Protein AF-A0A7J9X7N1-F1 (afdb_monomer_lite)

Sequence (224 aa):
MEPGEPGREPDGRGIRVGVLARRRLTRVEQVVEFPGELGPVRVDDDGTELTTLGRAGLRVRVTVAGTTVDVVTCHLKSKLLSFPGGRFTPRDEGERARYAVYALHRRAAEAAAVRSYVTTTQLLHGPPGSEIGSGGFDRPDKGDGQRLWNLAPLIPAEDRFTRVYRGRRELIDHLLVSRALVDAVDEVGTVDIGTTSTGDDPRRRRDEPVSDHRPVVATFRPSA

Radius of gyration: 18.71 Å; chains: 1; bounding box: 40×44×50 Å

Foldseek 3Di:
DDDPDPDDAAFPVRDADDDDDPFDWDDKDWQWFFDVVLPWAAQDPVRDTDRIFSYIKIWIWGADLNDIDIDIGDDFQDCQFAHPPRDSDDPDVVSVVVNNVSSVSRRQRNLNSSCVVPVEPVSPDDPDACEPPHVVVPDDDPPGPFYKHWCLVQEPPVFSAFAAEPNDGHNDDTDIGGPVFPVFWDHKGWDDPPADYDYNDPVVCVPPPTDRTTDIDIDGHDDD

Secondary structure (DSSP, 8-state):
-PPP----PPPTTS-------SS-EEEEEEEEEPPGGG--EE-STT--EESEEEEEEEEEEEEETTEEEEEEE--PPPSS--BTTTBSS-SSHHHHHHHHHHHHHHHHHHHHHHHHHS--TTSS--SSSSSTTSTTTTSPPSS-S--EEE-GGGS-GGG--SEEETTEEE-----EEEHHHHTTEEEEEE--S-PPPB-S-GGGGTT-SS-SSPPEEEEEPPP-

pLDDT: mean 85.8, std 14.15, range [25.39, 98.12]

Structure (mmCIF, N/CA/C/O backbone):
data_AF-A0A7J9X7N1-F1
#
_entry.id   AF-A0A7J9X7N1-F1
#
loop_
_atom_site.group_PDB
_atom_site.id
_atom_site.type_symbol
_atom_site.label_atom_id
_atom_site.label_alt_id
_atom_site.label_comp_id
_atom_site.label_asym_id
_atom_site.label_entity_id
_atom_site.label_seq_id
_atom_site.pdbx_PDB_ins_code
_atom_site.Cartn_x
_atom_site.Cartn_y
_atom_site.Cartn_z
_atom_site.occupancy
_atom_site.B_iso_or_equiv
_atom_site.auth_seq_id
_atom_site.auth_comp_id
_atom_site.auth_asym_id
_atom_site.auth_atom_id
_atom_site.pdbx_PDB_model_num
ATOM 1 N N . MET A 1 1 ? -20.191 23.851 3.676 1.00 34.50 1 MET A N 1
ATOM 2 C CA . MET A 1 1 ? -19.008 23.015 3.395 1.00 34.50 1 MET A CA 1
ATOM 3 C C . MET A 1 1 ? -17.885 23.973 3.083 1.00 34.50 1 MET A C 1
ATOM 5 O O . MET A 1 1 ? -17.969 24.631 2.058 1.00 34.50 1 MET A O 1
ATOM 9 N N . GLU A 1 2 ? -16.922 24.133 3.984 1.00 25.39 2 GLU A N 1
ATOM 10 C CA . GLU A 1 2 ? -15.714 24.883 3.637 1.00 25.39 2 GLU A CA 1
ATOM 11 C C . GLU A 1 2 ? -14.801 24.000 2.777 1.00 25.39 2 GLU A C 1
ATOM 13 O O . GLU A 1 2 ? -14.719 22.793 3.039 1.00 25.39 2 GLU A O 1
ATOM 18 N N . PRO A 1 3 ? -14.164 24.555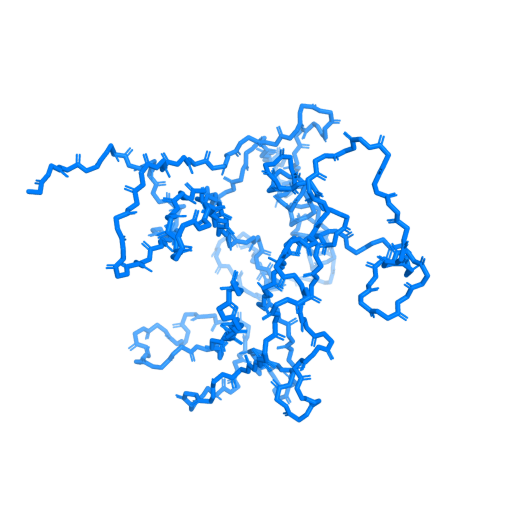 1.735 1.00 36.56 3 PRO A N 1
ATOM 19 C CA . PRO A 1 3 ? -13.213 23.814 0.925 1.00 36.56 3 PRO A CA 1
ATOM 20 C C . PRO A 1 3 ? -12.001 23.473 1.799 1.00 36.56 3 PRO A C 1
ATOM 22 O O . PRO A 1 3 ? -11.345 24.363 2.333 1.00 36.56 3 PRO A O 1
ATOM 25 N N . GLY A 1 4 ? -11.737 22.177 1.985 1.00 34.72 4 GLY A N 1
ATOM 26 C CA . GLY A 1 4 ? -10.508 21.718 2.630 1.00 34.72 4 GLY A CA 1
ATOM 27 C C . GLY A 1 4 ? -9.287 22.241 1.875 1.00 34.72 4 GLY A C 1
ATOM 28 O O . GLY A 1 4 ? -9.352 22.408 0.655 1.00 34.72 4 GLY A O 1
ATOM 29 N N . GLU A 1 5 ? -8.206 22.516 2.610 1.00 41.75 5 GLU A N 1
ATOM 30 C CA . GLU A 1 5 ? -6.928 23.000 2.077 1.00 41.75 5 GLU A CA 1
ATOM 31 C C . GLU A 1 5 ? -6.549 22.313 0.752 1.00 41.75 5 GLU A C 1
ATOM 33 O O . GLU A 1 5 ? -6.752 21.099 0.609 1.00 41.75 5 GLU A O 1
ATOM 38 N N . PRO A 1 6 ? -5.998 23.057 -0.226 1.00 42.41 6 PRO A N 1
ATOM 39 C CA . PRO A 1 6 ? -5.649 22.504 -1.525 1.00 42.41 6 PRO A CA 1
ATOM 40 C C . PRO A 1 6 ? -4.589 21.414 -1.345 1.00 42.41 6 PRO A C 1
ATOM 42 O O . PRO A 1 6 ? -3.408 21.688 -1.151 1.00 42.41 6 PRO A O 1
ATOM 45 N N . GLY A 1 7 ? -5.014 20.150 -1.404 1.00 51.53 7 GLY A N 1
ATOM 46 C CA . GLY A 1 7 ? -4.093 19.021 -1.438 1.00 51.53 7 GLY A CA 1
ATOM 47 C C . GLY A 1 7 ? -3.140 19.173 -2.624 1.00 51.53 7 GLY A C 1
ATOM 48 O O . GLY A 1 7 ? -3.587 19.531 -3.719 1.00 51.53 7 GLY A O 1
ATOM 49 N N . ARG A 1 8 ? -1.847 18.890 -2.400 1.00 62.25 8 ARG A N 1
ATOM 50 C CA . ARG A 1 8 ? -0.769 18.958 -3.404 1.00 62.25 8 ARG A CA 1
ATOM 51 C C . ARG A 1 8 ? -1.185 18.338 -4.740 1.00 62.25 8 ARG A C 1
ATOM 53 O O . ARG A 1 8 ? -2.046 17.451 -4.798 1.00 62.25 8 ARG A O 1
ATOM 60 N N . GLU A 1 9 ? -0.559 18.836 -5.802 1.00 66.62 9 GLU A N 1
ATOM 61 C CA . GLU A 1 9 ? -0.771 18.393 -7.176 1.00 66.62 9 GLU A CA 1
ATOM 62 C C . GLU A 1 9 ? -0.721 16.860 -7.315 1.00 66.62 9 GLU A C 1
ATOM 64 O O . GLU A 1 9 ? -0.020 16.183 -6.555 1.00 66.62 9 GLU A O 1
ATOM 69 N N . PRO A 1 10 ? -1.514 16.292 -8.242 1.00 74.88 10 PRO A N 1
ATOM 70 C CA . PRO A 1 10 ? -1.495 14.858 -8.493 1.00 74.88 10 PRO A CA 1
ATOM 71 C C . PRO A 1 10 ? -0.099 14.387 -8.931 1.00 74.88 10 PRO A C 1
ATOM 73 O O . PRO A 1 10 ? 0.748 15.198 -9.300 1.00 74.88 10 PRO A O 1
ATOM 76 N N . ASP A 1 11 ? 0.140 13.068 -8.951 1.00 76.88 11 ASP A N 1
ATOM 77 C CA . ASP A 1 11 ? 1.365 12.559 -9.584 1.00 76.88 11 ASP A CA 1
ATOM 78 C C . ASP A 1 11 ? 1.436 12.968 -11.065 1.00 76.88 11 ASP A C 1
ATOM 80 O O . ASP A 1 11 ? 0.453 13.424 -11.652 1.00 76.88 11 ASP A O 1
ATOM 84 N N . GLY A 1 12 ? 2.584 12.749 -11.713 1.00 73.12 12 GLY A N 1
ATOM 85 C CA . GLY A 1 12 ? 2.771 13.080 -13.134 1.00 73.12 12 GLY A CA 1
ATOM 86 C C . GLY A 1 12 ? 1.798 12.388 -14.110 1.00 73.12 12 GLY A C 1
ATOM 87 O O . GLY A 1 12 ? 1.888 12.609 -15.313 1.00 73.12 12 GLY A O 1
ATOM 88 N N . ARG A 1 13 ? 0.882 11.536 -13.625 1.00 76.56 13 ARG A N 1
ATOM 89 C CA . ARG A 1 13 ? -0.199 10.894 -14.389 1.00 76.56 13 ARG A CA 1
ATOM 90 C C . ARG A 1 13 ? -1.598 11.332 -13.935 1.00 76.56 13 ARG A C 1
ATOM 92 O O . ARG A 1 13 ? -2.577 10.741 -14.383 1.00 76.56 13 ARG A O 1
ATOM 99 N N . GLY A 1 14 ? -1.717 12.320 -13.051 1.00 83.25 14 GLY A N 1
ATOM 100 C CA . GLY A 1 14 ? -3.002 12.782 -12.529 1.00 83.25 14 GLY A CA 1
ATOM 101 C C . GLY A 1 14 ? -3.533 11.980 -11.330 1.00 83.25 14 GLY A C 1
ATOM 102 O O . GLY A 1 14 ? -4.651 12.235 -10.887 1.00 83.25 14 GLY A O 1
ATOM 103 N N . ILE A 1 15 ? -2.769 11.029 -10.777 1.00 84.94 15 ILE A N 1
ATOM 104 C CA . ILE A 1 15 ? -3.252 10.121 -9.725 1.00 84.94 15 ILE A CA 1
ATOM 105 C C . ILE A 1 15 ? -3.106 10.757 -8.340 1.00 84.94 15 ILE A C 1
ATOM 107 O O . ILE A 1 15 ? -2.061 11.311 -7.994 1.00 84.94 15 ILE A O 1
ATOM 111 N N . ARG A 1 16 ? -4.149 10.599 -7.517 1.00 89.25 16 ARG A N 1
ATOM 112 C CA . ARG A 1 16 ? -4.197 11.005 -6.106 1.00 89.25 16 ARG A CA 1
ATOM 113 C C . ARG A 1 16 ? -4.644 9.837 -5.228 1.00 89.25 16 ARG A C 1
ATOM 115 O O . ARG A 1 16 ? -5.242 8.880 -5.718 1.00 89.25 16 ARG A O 1
ATOM 122 N N . VAL A 1 17 ? -4.382 9.940 -3.930 1.00 91.56 17 VAL A N 1
ATOM 123 C CA . VAL A 1 17 ? -5.039 9.115 -2.907 1.00 91.56 17 VAL A CA 1
ATOM 124 C C . VAL A 1 17 ? -6.129 9.935 -2.220 1.00 91.56 17 VAL A C 1
ATOM 126 O O . VAL A 1 17 ? -6.048 11.162 -2.169 1.00 91.56 17 VAL A O 1
ATOM 129 N N . GLY A 1 18 ? -7.149 9.265 -1.691 1.00 92.31 18 GLY A N 1
ATOM 130 C CA . GLY A 1 18 ? -8.258 9.916 -1.002 1.00 92.31 18 GLY A CA 1
ATOM 131 C C . GLY A 1 18 ? -8.854 9.028 0.081 1.00 92.31 18 GLY A C 1
ATOM 132 O O . GLY A 1 18 ? -8.666 7.812 0.070 1.00 92.31 18 GLY A O 1
ATOM 133 N N . VAL A 1 19 ? -9.576 9.650 1.012 1.00 93.94 19 VAL A N 1
ATOM 134 C CA . VAL A 1 19 ? -10.363 8.959 2.039 1.00 93.94 19 VAL A CA 1
ATOM 135 C C . VAL A 1 19 ? -11.786 9.497 2.015 1.00 93.94 19 VAL A C 1
ATOM 137 O O . VAL A 1 19 ? -12.001 10.707 2.035 1.00 93.94 19 VAL A O 1
ATOM 140 N N . LEU A 1 20 ? -12.754 8.582 1.997 1.00 94.81 20 LEU A N 1
ATOM 141 C CA . LEU A 1 20 ? -14.174 8.882 2.137 1.00 94.81 20 LEU A CA 1
ATOM 142 C C . LEU A 1 20 ? -14.672 8.298 3.456 1.00 94.81 20 LEU A C 1
ATOM 144 O O . LEU A 1 20 ? -14.395 7.144 3.777 1.00 94.81 20 LEU A O 1
ATOM 148 N N . ALA A 1 21 ? -15.416 9.094 4.220 1.00 94.00 21 ALA A N 1
ATOM 149 C CA . ALA A 1 21 ? -15.954 8.679 5.508 1.00 94.00 21 ALA A CA 1
ATOM 150 C C . ALA A 1 21 ? -17.376 9.212 5.709 1.00 94.00 21 ALA A C 1
ATOM 152 O O . ALA A 1 21 ? -17.690 10.341 5.344 1.00 94.00 21 ALA A O 1
ATOM 153 N N . ARG A 1 22 ? -18.228 8.414 6.368 1.00 94.31 22 ARG A N 1
ATOM 154 C CA . ARG A 1 22 ? -19.564 8.850 6.832 1.00 94.31 22 ARG A CA 1
ATOM 155 C C . ARG A 1 22 ? -19.506 9.807 8.029 1.00 94.31 22 ARG A C 1
ATOM 157 O O . ARG A 1 22 ? -20.525 10.352 8.443 1.00 94.31 22 ARG A O 1
ATOM 164 N N . ARG A 1 23 ? -18.338 9.937 8.656 1.00 94.06 23 ARG A N 1
ATOM 165 C CA . ARG A 1 23 ? -18.085 10.774 9.833 1.00 94.06 23 ARG A CA 1
ATOM 166 C C . ARG A 1 23 ? -17.164 11.924 9.445 1.00 94.06 23 ARG A C 1
ATOM 168 O O . ARG A 1 23 ? -16.424 11.824 8.470 1.00 94.06 23 ARG A O 1
ATOM 175 N N . ARG A 1 24 ? -17.205 13.005 10.227 1.00 94.44 24 ARG A N 1
ATOM 176 C CA . ARG A 1 24 ? -16.357 14.179 10.003 1.00 94.44 24 ARG A CA 1
ATOM 177 C C . ARG A 1 24 ? -14.879 13.801 10.125 1.00 94.44 24 ARG A C 1
ATOM 179 O O . ARG A 1 24 ? -14.480 13.193 11.116 1.00 94.44 24 ARG A O 1
ATOM 186 N N . LEU A 1 25 ? -14.091 14.223 9.142 1.00 93.88 25 LEU A N 1
ATOM 187 C CA . LEU A 1 25 ? -12.632 14.182 9.181 1.00 93.88 25 LEU A CA 1
ATOM 188 C C . LEU A 1 25 ? -12.117 15.483 9.808 1.00 93.88 25 LEU A C 1
ATOM 190 O O . LEU A 1 25 ? -12.607 16.559 9.464 1.00 93.88 25 LEU A O 1
ATOM 194 N N . THR A 1 26 ? -11.189 15.398 10.763 1.00 87.12 26 THR A N 1
ATOM 195 C CA . THR A 1 26 ? -10.790 16.560 11.590 1.00 87.12 26 THR A CA 1
ATOM 196 C C . THR A 1 26 ? -9.320 16.956 11.484 1.00 87.12 26 THR A C 1
ATOM 198 O O . THR A 1 26 ? -8.981 18.083 11.826 1.00 87.12 26 THR A O 1
ATOM 201 N N . ARG A 1 27 ? -8.457 16.072 10.980 1.00 83.69 27 ARG A N 1
ATOM 202 C CA . ARG A 1 27 ? -7.035 16.325 10.704 1.00 83.69 27 ARG A CA 1
ATOM 203 C C . ARG A 1 27 ? -6.733 15.709 9.355 1.00 83.69 27 ARG A C 1
ATOM 205 O O . ARG A 1 27 ? -6.973 14.518 9.223 1.00 83.69 27 ARG A O 1
ATOM 212 N N . VAL A 1 28 ? -6.289 16.490 8.378 1.00 88.88 28 VAL A N 1
ATOM 213 C CA . VAL A 1 28 ? -5.996 16.023 7.018 1.00 88.88 28 VAL A CA 1
ATOM 214 C C . VAL A 1 28 ? -4.578 16.466 6.697 1.00 88.88 28 VAL A C 1
ATOM 216 O O . VAL A 1 28 ? -4.313 17.655 6.618 1.00 88.88 28 VAL A O 1
ATOM 219 N N . GLU A 1 29 ? -3.661 15.514 6.581 1.00 87.31 29 GLU A N 1
ATOM 220 C CA . GLU A 1 29 ? -2.233 15.771 6.394 1.00 87.31 29 GLU A CA 1
ATOM 221 C C . GLU A 1 29 ? -1.705 14.897 5.263 1.00 87.31 29 GLU A C 1
ATOM 223 O O . GLU A 1 29 ? -2.072 13.726 5.149 1.00 87.31 29 GLU A O 1
ATOM 228 N N . GLN A 1 30 ? -0.815 15.437 4.439 1.00 86.19 30 GLN A N 1
ATOM 229 C CA . GLN A 1 30 ? -0.130 14.643 3.427 1.00 86.19 30 GLN A CA 1
ATOM 230 C C . GLN A 1 30 ? 1.189 14.079 3.957 1.00 86.19 30 GLN A C 1
ATOM 232 O O . GLN A 1 30 ? 1.916 14.733 4.701 1.00 86.19 30 GLN A O 1
ATOM 237 N N . VAL A 1 31 ? 1.500 12.858 3.528 1.00 84.44 31 VAL A N 1
ATOM 238 C CA . VAL A 1 31 ? 2.763 12.161 3.788 1.00 84.44 31 VAL A CA 1
ATOM 239 C C . VAL A 1 31 ? 3.609 12.243 2.528 1.00 84.44 31 VAL A C 1
ATOM 241 O O . VAL A 1 31 ? 3.201 11.729 1.484 1.00 84.44 31 VAL A O 1
ATOM 244 N N . VAL A 1 32 ? 4.753 12.921 2.598 1.00 83.06 32 VAL A N 1
ATOM 245 C CA . VAL A 1 32 ? 5.458 13.368 1.387 1.00 83.06 32 VAL A CA 1
ATOM 246 C C . VAL A 1 32 ? 6.951 13.080 1.421 1.00 83.06 32 VAL A C 1
ATOM 248 O O . VAL A 1 32 ? 7.475 12.526 0.459 1.00 83.06 32 VAL A O 1
ATOM 251 N N . GLU A 1 33 ? 7.631 13.455 2.496 1.00 84.50 33 GLU A N 1
ATOM 252 C CA . GLU A 1 33 ? 9.091 13.425 2.549 1.00 84.50 33 GLU A CA 1
ATOM 253 C C . GLU A 1 33 ? 9.611 12.031 2.905 1.00 84.50 33 GLU A C 1
ATOM 255 O O . GLU A 1 33 ? 9.029 11.329 3.740 1.00 84.50 33 GLU A O 1
ATOM 260 N N . PHE A 1 34 ? 10.721 11.628 2.286 1.00 86.50 34 PHE A N 1
ATOM 261 C CA . PHE A 1 34 ? 11.475 10.480 2.776 1.00 86.50 34 PHE A CA 1
ATOM 262 C C . PHE A 1 34 ? 12.156 10.817 4.113 1.00 86.50 34 PHE A C 1
ATOM 264 O O . PHE A 1 34 ? 12.486 11.979 4.358 1.00 86.50 34 PHE A O 1
ATOM 271 N N . PRO A 1 35 ? 12.387 9.822 4.991 1.00 82.06 35 PRO A N 1
ATOM 272 C CA . PRO A 1 35 ? 13.264 9.989 6.144 1.00 82.06 35 PRO A CA 1
ATOM 273 C C . PRO A 1 35 ? 14.630 10.512 5.690 1.00 82.06 35 PRO A C 1
ATOM 275 O O . PRO A 1 35 ? 15.197 9.984 4.729 1.00 82.06 35 PRO A O 1
ATOM 278 N N . GLY A 1 36 ? 15.158 11.532 6.371 1.00 81.50 36 GLY A N 1
ATOM 279 C CA . GLY A 1 36 ? 16.407 12.190 5.970 1.00 81.50 36 GLY A CA 1
ATOM 280 C C . GLY A 1 36 ? 17.604 11.234 5.925 1.00 81.50 36 GLY A C 1
ATOM 281 O O . GLY A 1 36 ? 18.521 11.422 5.131 1.00 81.50 36 GLY A O 1
ATOM 282 N N . GLU A 1 37 ? 17.565 10.168 6.722 1.00 86.31 37 GLU A N 1
ATOM 283 C CA . GLU A 1 37 ? 18.598 9.139 6.823 1.00 86.31 37 GLU A CA 1
ATOM 284 C C . GLU A 1 37 ? 18.675 8.216 5.598 1.00 86.31 37 GLU A C 1
ATOM 286 O O . GLU A 1 37 ? 19.715 7.601 5.375 1.00 86.31 37 GLU A O 1
ATOM 291 N N . LEU A 1 38 ? 17.601 8.088 4.806 1.00 83.56 38 LEU A N 1
ATOM 292 C CA . LEU A 1 38 ? 17.587 7.199 3.635 1.00 83.56 38 LEU A CA 1
ATOM 293 C C . LEU A 1 38 ? 18.283 7.796 2.407 1.00 83.56 38 LEU A C 1
ATOM 295 O O . LEU A 1 38 ? 18.604 7.053 1.480 1.00 83.56 38 LEU A O 1
ATOM 299 N N . GLY A 1 39 ? 1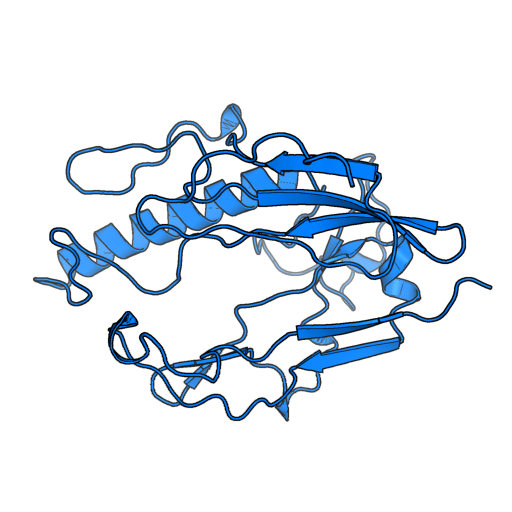8.540 9.107 2.404 1.00 84.69 39 GLY A N 1
ATOM 300 C CA . GLY A 1 39 ? 19.095 9.815 1.254 1.00 84.69 39 GLY A CA 1
ATOM 301 C C . GLY A 1 39 ? 18.194 9.768 0.003 1.00 84.69 39 GLY A C 1
ATOM 302 O O . GLY A 1 39 ? 17.084 9.225 0.031 1.00 84.69 39 GLY A O 1
ATOM 303 N N . PRO A 1 40 ? 18.637 10.373 -1.112 1.00 91.62 40 PRO A N 1
ATOM 304 C CA . PRO A 1 40 ? 17.903 10.341 -2.375 1.00 91.62 40 PRO A CA 1
ATOM 305 C C . PRO A 1 40 ? 17.843 8.938 -3.002 1.00 91.62 40 PRO A C 1
ATOM 307 O O . PRO A 1 40 ? 18.767 8.133 -2.896 1.00 91.62 40 PRO A O 1
ATOM 310 N N . VAL A 1 41 ? 16.752 8.649 -3.714 1.00 94.00 41 VAL A N 1
ATOM 311 C CA . VAL A 1 41 ? 16.505 7.361 -4.374 1.00 94.00 41 VAL A CA 1
ATOM 312 C C . VAL A 1 41 ? 16.546 7.511 -5.883 1.00 94.00 41 VAL A C 1
ATOM 314 O O . VAL A 1 41 ? 15.640 8.098 -6.473 1.00 94.00 41 VAL A O 1
ATOM 317 N N . ARG A 1 42 ? 17.543 6.901 -6.526 1.00 95.56 42 ARG A N 1
ATOM 318 C CA . ARG A 1 42 ? 17.642 6.845 -7.989 1.00 95.56 42 ARG A CA 1
ATOM 319 C C . ARG A 1 42 ? 16.499 6.049 -8.626 1.00 95.56 42 ARG A C 1
ATOM 321 O O . ARG A 1 42 ? 16.179 4.946 -8.172 1.00 95.56 42 ARG A O 1
ATOM 328 N N . VAL A 1 43 ? 15.909 6.588 -9.696 1.00 94.62 43 VAL A N 1
ATOM 329 C CA . VAL A 1 43 ? 14.728 6.007 -10.366 1.00 94.62 43 VAL A CA 1
ATOM 330 C C . VAL A 1 43 ? 14.921 5.645 -11.840 1.00 94.62 43 VAL A C 1
ATOM 332 O O . VAL A 1 43 ? 14.059 4.958 -12.393 1.00 94.62 43 VAL A O 1
ATOM 335 N N . ASP A 1 44 ? 16.024 6.060 -12.462 1.00 94.88 44 ASP A N 1
ATOM 336 C CA . ASP A 1 44 ? 16.340 5.770 -13.863 1.00 94.88 44 ASP A CA 1
ATOM 337 C C . ASP A 1 44 ? 17.855 5.760 -14.157 1.00 94.88 44 ASP A C 1
ATOM 339 O O . ASP A 1 44 ? 18.702 5.994 -13.285 1.00 94.88 44 ASP A O 1
ATOM 343 N N . ASP A 1 45 ? 18.186 5.450 -15.414 1.00 95.94 45 ASP A N 1
ATOM 344 C CA . ASP A 1 45 ? 19.562 5.389 -15.916 1.00 95.94 45 ASP A CA 1
ATOM 345 C C . ASP A 1 45 ? 20.196 6.792 -16.054 1.00 95.94 45 ASP A C 1
ATOM 347 O O . ASP A 1 45 ? 21.417 6.899 -15.955 1.00 95.94 45 ASP A O 1
ATOM 351 N N . ASP A 1 46 ? 19.402 7.863 -16.174 1.00 94.94 46 ASP A N 1
ATOM 352 C CA . ASP A 1 46 ? 19.881 9.246 -16.355 1.00 94.94 46 ASP A CA 1
ATOM 353 C C . ASP A 1 46 ? 20.342 9.895 -15.038 1.00 94.94 46 ASP A C 1
ATOM 355 O O . ASP A 1 46 ? 20.938 10.971 -15.034 1.00 94.94 46 ASP A O 1
ATOM 359 N N . GLY A 1 47 ? 20.119 9.213 -13.911 1.00 93.00 47 GLY A N 1
ATOM 360 C CA . GLY A 1 47 ? 20.529 9.692 -12.595 1.00 93.00 47 GLY A CA 1
ATOM 361 C C . GLY A 1 47 ? 19.469 10.545 -11.913 1.00 93.00 47 GLY A C 1
ATOM 362 O O . GLY A 1 47 ? 19.793 11.237 -10.954 1.00 93.00 47 GLY A O 1
ATOM 363 N N . THR A 1 48 ? 18.212 10.488 -12.360 1.00 94.38 48 THR A N 1
ATOM 364 C CA . THR A 1 48 ? 17.114 11.134 -11.641 1.00 94.38 48 THR A CA 1
ATOM 365 C C . THR A 1 48 ? 16.972 10.496 -10.267 1.00 94.38 48 THR A C 1
ATOM 367 O O . THR A 1 48 ? 16.873 9.269 -10.140 1.00 94.38 48 THR A O 1
ATOM 370 N N . GLU A 1 49 ? 16.897 11.334 -9.239 1.00 95.25 49 GLU A N 1
ATOM 371 C CA . GLU A 1 49 ? 16.694 10.918 -7.858 1.00 95.25 49 GLU A CA 1
ATOM 372 C C . GLU A 1 49 ? 15.415 11.524 -7.285 1.00 95.25 49 GLU A C 1
ATOM 374 O O . GLU A 1 49 ? 15.001 12.627 -7.642 1.00 95.25 49 GLU A O 1
ATOM 379 N N . LEU A 1 50 ? 14.779 10.785 -6.381 1.00 92.06 50 LEU A N 1
ATOM 380 C CA . LEU A 1 50 ? 13.638 11.243 -5.604 1.00 92.06 50 LEU A CA 1
ATOM 381 C C . LEU A 1 50 ? 14.011 11.341 -4.131 1.00 92.06 50 LEU A C 1
ATOM 383 O O . LEU A 1 50 ? 14.579 10.412 -3.566 1.00 92.06 50 LEU A O 1
ATOM 387 N N . THR A 1 51 ? 13.602 12.430 -3.496 1.00 90.62 51 THR A N 1
ATOM 388 C CA . THR A 1 51 ? 13.660 12.622 -2.037 1.00 90.62 51 THR A CA 1
ATOM 389 C C . THR A 1 51 ? 12.272 12.589 -1.391 1.00 90.62 51 THR A C 1
ATOM 391 O O . THR A 1 51 ? 12.140 12.700 -0.177 1.00 90.62 51 THR A O 1
ATOM 394 N N . THR A 1 52 ? 11.222 12.426 -2.201 1.00 89.94 52 THR A N 1
ATOM 395 C CA . THR A 1 52 ? 9.819 12.433 -1.771 1.00 89.94 52 THR A CA 1
ATOM 396 C C . THR A 1 52 ? 9.039 11.301 -2.426 1.00 89.94 52 THR A C 1
ATOM 398 O O . THR A 1 52 ? 9.435 10.762 -3.468 1.00 89.94 52 THR A O 1
ATOM 401 N N . LEU A 1 53 ? 7.892 10.943 -1.841 1.00 88.81 53 LEU A N 1
ATOM 402 C CA . LEU A 1 53 ? 6.954 10.027 -2.476 1.00 88.81 53 LEU A CA 1
ATOM 403 C C . LEU A 1 53 ? 6.497 10.614 -3.810 1.00 88.81 53 LEU A C 1
ATOM 405 O O . LEU A 1 53 ? 5.997 11.737 -3.867 1.00 88.81 53 LEU A O 1
ATOM 409 N N . GLY A 1 54 ? 6.536 9.813 -4.879 1.00 86.69 54 GLY A N 1
ATOM 410 C CA . GLY A 1 54 ? 5.976 10.283 -6.150 1.00 86.69 54 GLY A CA 1
ATOM 411 C C . GLY A 1 54 ? 4.445 10.362 -6.149 1.00 86.69 54 GLY A C 1
ATOM 412 O O . GLY A 1 54 ? 3.874 10.968 -7.046 1.00 86.69 54 GLY A O 1
ATOM 413 N N . ARG A 1 55 ? 3.784 9.752 -5.156 1.00 89.19 55 ARG A N 1
ATOM 414 C CA . ARG A 1 55 ? 2.374 9.973 -4.808 1.00 89.19 55 ARG A CA 1
ATOM 415 C C . ARG A 1 55 ? 2.292 10.222 -3.312 1.00 89.19 55 ARG A C 1
ATOM 417 O O . ARG A 1 55 ? 2.563 9.300 -2.546 1.00 89.19 55 ARG A O 1
ATOM 424 N N . ALA A 1 56 ? 1.911 11.434 -2.918 1.00 88.12 56 ALA A N 1
ATOM 425 C CA . ALA A 1 56 ? 1.734 11.765 -1.511 1.00 88.12 56 ALA A CA 1
ATOM 426 C C . ALA A 1 56 ? 0.746 10.787 -0.856 1.00 88.12 56 ALA A C 1
ATOM 428 O O . ALA A 1 56 ? -0.323 10.513 -1.407 1.00 88.12 56 ALA A O 1
ATOM 429 N N . GLY A 1 57 ? 1.110 10.254 0.308 1.00 89.56 57 GLY A N 1
ATOM 430 C CA . GLY A 1 57 ? 0.161 9.578 1.181 1.00 89.56 57 GLY A CA 1
ATOM 431 C C . GLY A 1 57 ? -0.778 10.593 1.830 1.00 89.56 57 GLY A C 1
ATOM 432 O O . GLY A 1 57 ? -0.533 11.800 1.798 1.00 89.56 57 GLY A O 1
ATOM 433 N N . LEU A 1 58 ? -1.852 10.107 2.439 1.00 90.62 58 LEU A N 1
ATOM 434 C CA . LEU A 1 58 ? -2.825 10.937 3.135 1.00 90.62 58 LEU A CA 1
ATOM 435 C C . LEU A 1 58 ? -3.127 10.327 4.496 1.00 90.62 58 LEU A C 1
ATOM 437 O O . LEU A 1 58 ? -3.586 9.190 4.586 1.00 90.62 58 LEU A O 1
ATOM 441 N N . ARG A 1 59 ? -2.892 11.104 5.547 1.00 90.31 59 ARG A N 1
ATOM 442 C CA . ARG A 1 59 ? -3.354 10.833 6.899 1.00 90.31 59 ARG A CA 1
ATOM 443 C C . ARG A 1 59 ? -4.622 11.626 7.142 1.00 90.31 59 ARG A C 1
ATOM 445 O O . ARG A 1 59 ? -4.643 12.842 6.964 1.00 90.31 59 ARG A O 1
ATOM 452 N N . VAL A 1 60 ? -5.656 10.944 7.614 1.00 90.38 60 VAL A N 1
ATOM 453 C CA . VAL A 1 60 ? -6.853 11.591 8.137 1.00 90.38 60 VAL A CA 1
ATOM 454 C C . VAL A 1 60 ? -7.172 11.122 9.546 1.00 90.38 60 VAL A C 1
ATOM 456 O O . VAL A 1 60 ? -6.895 9.979 9.896 1.00 90.38 60 VAL A O 1
ATOM 459 N N . ARG A 1 61 ? -7.800 11.983 10.344 1.00 92.00 61 ARG A N 1
ATOM 460 C CA . ARG A 1 61 ? -8.342 11.619 11.658 1.00 92.00 61 ARG A CA 1
ATOM 461 C C . ARG A 1 61 ? -9.855 11.551 11.639 1.00 92.00 61 ARG A C 1
ATOM 463 O O . ARG A 1 61 ? -10.511 12.480 11.163 1.00 92.00 61 ARG A O 1
ATOM 470 N N . VAL A 1 62 ? -10.391 10.488 12.228 1.00 92.38 62 VAL A N 1
ATOM 471 C CA . VAL A 1 62 ? -11.825 10.268 12.415 1.00 92.38 62 VAL A CA 1
ATOM 472 C C . VAL A 1 62 ? -12.099 9.746 13.824 1.00 92.38 62 VAL A C 1
ATOM 474 O O . VAL A 1 62 ? -11.304 8.997 14.385 1.00 92.38 62 VAL A O 1
ATOM 477 N N . THR A 1 63 ? -13.234 10.129 14.405 1.00 90.88 63 THR A N 1
ATOM 478 C CA . THR A 1 63 ? -13.717 9.557 15.669 1.00 90.88 63 THR A CA 1
ATOM 479 C C . THR A 1 63 ? -14.882 8.612 15.388 1.00 90.88 63 THR A C 1
ATOM 481 O O . THR A 1 63 ? -15.860 8.990 14.737 1.00 90.88 63 THR A O 1
ATOM 484 N N . VAL A 1 64 ? -14.783 7.380 15.883 1.00 89.25 64 VAL A N 1
ATOM 485 C CA . VAL A 1 64 ? -15.771 6.310 15.715 1.00 89.25 64 VAL A CA 1
ATOM 486 C C . VAL A 1 64 ? -16.099 5.753 17.094 1.00 89.25 64 VAL A C 1
ATOM 488 O O . VAL A 1 64 ? -15.203 5.282 17.780 1.00 89.25 64 VAL A O 1
ATOM 491 N N . ALA A 1 65 ? -17.366 5.844 17.514 1.00 86.06 65 ALA A N 1
ATOM 492 C CA . ALA A 1 65 ? -17.828 5.360 18.824 1.00 86.06 65 ALA A CA 1
ATOM 493 C C . ALA A 1 65 ? -16.943 5.821 20.010 1.00 86.06 65 ALA A C 1
ATOM 495 O O . ALA A 1 65 ? -16.597 5.042 20.885 1.00 86.06 65 ALA A O 1
ATOM 496 N N . GLY A 1 66 ? -16.519 7.092 20.011 1.00 86.00 66 GLY A N 1
ATOM 497 C CA . GLY A 1 66 ? -15.630 7.648 21.044 1.00 86.00 66 GLY A CA 1
ATOM 498 C C . GLY A 1 66 ? -14.141 7.319 20.868 1.00 86.00 66 GLY A C 1
ATOM 499 O O . GLY A 1 66 ? -13.297 7.998 21.448 1.00 86.00 66 GLY A O 1
ATOM 500 N N . THR A 1 67 ? -13.781 6.362 20.011 1.00 85.75 67 THR A N 1
ATOM 501 C CA . THR A 1 67 ? -12.389 6.044 19.674 1.00 85.75 67 THR A CA 1
ATOM 502 C C . THR A 1 67 ? -11.876 6.953 18.561 1.00 85.75 67 THR A C 1
ATOM 504 O O . THR A 1 67 ? -12.486 7.075 17.500 1.00 85.75 67 THR A O 1
ATOM 507 N N . THR A 1 68 ? -10.732 7.599 18.785 1.00 89.25 68 THR A N 1
ATOM 508 C CA . THR A 1 68 ? -10.046 8.376 17.745 1.00 89.25 68 THR A CA 1
ATOM 509 C C . THR A 1 68 ? -9.117 7.468 16.952 1.00 89.25 68 THR A C 1
ATOM 511 O O . THR A 1 68 ? -8.250 6.819 17.529 1.00 89.25 68 THR A O 1
ATOM 514 N N . VAL A 1 69 ? -9.286 7.453 15.632 1.00 89.38 69 VAL A N 1
ATOM 515 C CA . VAL A 1 69 ? -8.513 6.631 14.700 1.00 89.38 69 VAL A CA 1
ATOM 516 C C . VAL A 1 69 ? -7.837 7.540 13.679 1.00 89.38 69 VAL A C 1
ATOM 518 O O . VAL A 1 69 ? -8.488 8.372 13.041 1.00 89.38 69 VAL A O 1
ATOM 521 N N . ASP A 1 70 ? -6.526 7.371 13.524 1.00 90.50 70 ASP A N 1
ATOM 522 C CA . ASP A 1 70 ? -5.784 7.921 12.395 1.00 90.50 70 ASP A CA 1
ATOM 523 C C . ASP A 1 70 ? -5.759 6.875 11.272 1.00 90.50 70 ASP A C 1
ATOM 525 O O . ASP A 1 70 ? -5.321 5.744 11.468 1.00 90.50 70 ASP A O 1
ATOM 529 N N . VAL A 1 71 ? -6.242 7.256 10.092 1.00 91.69 71 VAL A N 1
ATOM 530 C CA . VAL A 1 71 ? -6.219 6.439 8.877 1.00 91.69 71 VAL A CA 1
ATOM 531 C C . VAL A 1 71 ? -5.147 7.000 7.962 1.00 91.69 71 VAL A C 1
ATOM 533 O O . VAL A 1 71 ? -5.221 8.164 7.574 1.00 91.69 71 VAL A O 1
ATOM 536 N N . VAL A 1 72 ? -4.170 6.175 7.597 1.00 91.56 72 VAL A N 1
ATOM 537 C CA . VAL A 1 72 ? -3.130 6.542 6.631 1.00 91.56 72 VAL A CA 1
ATOM 538 C C . VAL A 1 72 ? -3.298 5.697 5.380 1.00 91.56 72 VAL A C 1
ATOM 540 O O . VAL A 1 72 ? -3.271 4.472 5.444 1.00 91.56 72 VAL A O 1
ATOM 543 N N . THR A 1 73 ? -3.485 6.358 4.241 1.00 93.00 73 THR A N 1
ATOM 544 C CA . THR A 1 73 ? -3.590 5.724 2.924 1.00 93.00 73 THR A CA 1
ATOM 545 C C . THR A 1 73 ? -2.425 6.140 2.039 1.00 93.00 73 THR A C 1
ATOM 547 O O . THR A 1 73 ? -1.963 7.282 2.074 1.00 93.00 73 THR A O 1
ATOM 550 N N . CYS A 1 74 ? -1.930 5.206 1.237 1.00 93.25 74 CYS A N 1
ATOM 551 C CA . CYS A 1 74 ? -0.856 5.447 0.288 1.00 93.25 74 CYS A CA 1
ATOM 552 C C . CYS A 1 74 ? -1.004 4.516 -0.917 1.00 93.25 74 CYS A C 1
ATOM 554 O O . CYS A 1 74 ? -1.653 3.475 -0.846 1.00 93.25 74 CYS A O 1
ATOM 556 N N . HIS A 1 75 ? -0.374 4.886 -2.029 1.00 93.12 75 HIS A N 1
ATOM 557 C CA . HIS A 1 75 ? -0.258 4.026 -3.200 1.00 93.12 75 HIS A CA 1
ATOM 558 C C . HIS A 1 75 ? 1.202 4.056 -3.661 1.00 93.12 75 HIS A C 1
ATOM 560 O O . HIS A 1 75 ? 1.636 4.958 -4.381 1.00 93.12 75 HIS A O 1
ATOM 566 N N . LEU A 1 76 ? 1.971 3.060 -3.228 1.00 93.25 76 LEU A N 1
ATOM 567 C CA . LEU A 1 76 ? 3.414 2.972 -3.468 1.00 93.25 76 LEU A CA 1
ATOM 568 C C . LEU A 1 76 ? 3.740 2.561 -4.909 1.00 93.25 76 LEU A C 1
ATOM 570 O O . LEU A 1 76 ? 2.881 2.060 -5.642 1.00 93.25 76 LEU A O 1
ATOM 574 N N . LYS A 1 77 ? 4.988 2.766 -5.338 1.00 93.38 77 LYS A N 1
ATOM 575 C CA . LYS A 1 77 ? 5.500 2.440 -6.674 1.00 93.38 77 LYS A CA 1
ATOM 576 C C . LYS A 1 77 ? 5.074 1.036 -7.099 1.00 93.38 77 LYS A C 1
ATOM 578 O O . LYS A 1 77 ? 5.423 0.040 -6.468 1.00 93.38 77 LYS A O 1
ATOM 583 N N . SER A 1 78 ? 4.374 0.964 -8.232 1.00 89.62 78 SER A N 1
ATOM 584 C CA . SER A 1 78 ? 3.840 -0.289 -8.776 1.00 89.62 78 SER A CA 1
ATOM 585 C C . SER A 1 78 ? 4.913 -1.368 -8.952 1.00 89.62 78 SER A C 1
ATOM 587 O O . SER A 1 78 ? 6.071 -1.060 -9.271 1.00 89.62 78 SER A O 1
ATOM 589 N N . LYS A 1 79 ? 4.494 -2.629 -8.774 1.00 88.19 79 LYS A N 1
ATOM 590 C CA . LYS A 1 79 ? 5.233 -3.842 -9.159 1.00 88.19 79 LYS A CA 1
ATOM 591 C C . LYS A 1 79 ? 5.471 -3.921 -10.659 1.00 88.19 79 LYS A C 1
ATOM 593 O O . LYS A 1 79 ? 6.499 -4.438 -11.082 1.00 88.19 79 LYS A O 1
ATOM 598 N N . LEU A 1 80 ? 4.553 -3.370 -11.446 1.00 91.12 80 LEU A N 1
ATOM 599 C CA . LEU A 1 80 ? 4.728 -3.278 -12.879 1.00 91.12 80 LEU A CA 1
ATOM 600 C C . LEU A 1 80 ? 5.863 -2.297 -13.206 1.00 91.12 80 LEU A C 1
ATOM 602 O O . LEU A 1 80 ? 5.914 -1.170 -12.690 1.00 91.12 80 LEU A O 1
ATOM 606 N N . LEU A 1 81 ? 6.783 -2.751 -14.053 1.00 93.50 81 LEU A N 1
ATOM 607 C CA . LEU A 1 81 ? 7.910 -1.952 -14.510 1.00 93.50 81 LEU A CA 1
ATOM 608 C C . LEU A 1 81 ? 7.477 -1.029 -15.644 1.00 93.50 81 LEU A C 1
ATOM 610 O O . LEU A 1 81 ? 6.670 -1.392 -16.495 1.00 93.50 81 LEU A O 1
ATOM 614 N N . SER A 1 82 ? 8.042 0.167 -15.635 1.00 91.88 82 SER A N 1
ATOM 615 C CA . SER A 1 82 ? 7.904 1.160 -16.689 1.00 91.88 82 SER A CA 1
ATOM 616 C C . SER A 1 82 ? 9.302 1.570 -17.113 1.00 91.88 82 SER A C 1
ATOM 618 O O . SER A 1 82 ? 10.157 1.769 -16.251 1.00 91.88 82 SER A O 1
ATOM 620 N N . PHE A 1 83 ? 9.510 1.712 -18.412 1.00 95.06 83 PHE A N 1
ATOM 621 C CA . PHE A 1 83 ? 10.796 2.045 -19.015 1.00 95.06 83 PHE A CA 1
ATOM 622 C C . PHE A 1 83 ? 10.698 3.386 -19.761 1.00 95.06 83 PHE A C 1
ATOM 624 O O . PHE A 1 83 ? 9.581 3.845 -20.043 1.00 95.06 83 PHE A O 1
ATOM 631 N N . PRO A 1 84 ? 11.833 4.013 -20.126 1.00 94.62 84 PRO A N 1
ATOM 632 C CA . PRO A 1 84 ? 11.848 5.294 -20.825 1.00 94.62 84 PRO A CA 1
ATOM 633 C C . PRO A 1 84 ? 10.964 5.297 -22.072 1.00 94.62 84 PRO A C 1
ATOM 635 O O . PRO A 1 84 ? 10.897 4.302 -22.805 1.00 94.62 84 PRO A O 1
ATOM 638 N N . GLY A 1 85 ? 10.285 6.423 -22.299 1.00 91.81 85 GLY A N 1
ATOM 639 C CA . GLY A 1 85 ? 9.292 6.575 -23.366 1.00 91.81 85 GLY A CA 1
ATOM 640 C C . GLY A 1 85 ? 7.921 5.964 -23.047 1.00 91.81 85 GLY A C 1
ATOM 641 O O . GLY A 1 85 ? 7.144 5.703 -23.959 1.00 91.81 85 GLY A O 1
ATOM 642 N N . GLY A 1 86 ? 7.619 5.686 -21.772 1.00 89.50 86 GLY A N 1
ATOM 643 C CA . GLY A 1 86 ? 6.318 5.141 -21.358 1.00 89.50 86 GLY A CA 1
ATOM 644 C C . GLY A 1 86 ? 6.093 3.686 -21.780 1.00 89.50 86 GLY A C 1
ATOM 645 O O . GLY A 1 86 ? 4.951 3.243 -21.924 1.00 89.50 86 GLY A O 1
ATOM 646 N N . ARG A 1 87 ? 7.179 2.941 -22.009 1.00 93.88 87 ARG A N 1
ATOM 647 C CA . ARG A 1 87 ? 7.136 1.522 -22.376 1.00 93.88 87 ARG A CA 1
ATOM 648 C C . ARG A 1 87 ? 6.863 0.648 -21.153 1.00 93.88 87 ARG A C 1
ATOM 650 O O . ARG A 1 87 ? 7.276 0.970 -20.042 1.00 93.88 87 ARG A O 1
ATOM 657 N N . PHE A 1 88 ? 6.269 -0.517 -21.401 1.00 93.75 88 PHE A N 1
ATOM 658 C CA . PHE A 1 88 ? 6.072 -1.590 -20.412 1.00 93.75 88 PHE A CA 1
ATOM 659 C C . PHE A 1 88 ? 6.834 -2.875 -20.771 1.00 93.75 88 PHE A C 1
ATOM 661 O O . PHE A 1 88 ? 6.700 -3.903 -20.115 1.00 93.75 88 PHE A O 1
ATOM 668 N N . THR A 1 89 ? 7.668 -2.809 -21.808 1.00 94.06 89 THR A N 1
ATOM 669 C CA . THR A 1 89 ? 8.514 -3.907 -22.275 1.00 94.06 89 THR A CA 1
ATOM 670 C C . THR A 1 89 ? 9.952 -3.402 -22.342 1.00 94.06 89 THR A C 1
ATOM 672 O O . THR A 1 89 ? 10.171 -2.335 -22.933 1.00 94.06 89 THR A O 1
ATOM 675 N N . PRO A 1 90 ? 10.916 -4.111 -21.732 1.00 96.31 90 PRO A N 1
ATOM 676 C CA . PRO A 1 90 ? 12.311 -3.710 -21.793 1.00 96.31 90 PRO A CA 1
ATOM 677 C C . PRO A 1 90 ? 12.904 -3.973 -23.180 1.00 96.31 90 PRO A C 1
ATOM 679 O O . PRO A 1 90 ? 12.383 -4.787 -23.941 1.00 96.31 90 PRO A O 1
ATOM 682 N N . ARG A 1 91 ? 14.014 -3.300 -23.484 1.00 96.94 91 ARG A N 1
ATOM 683 C CA . ARG A 1 91 ? 14.849 -3.557 -24.665 1.00 96.94 91 ARG A CA 1
ATOM 684 C C . ARG A 1 91 ? 15.613 -4.873 -24.529 1.00 96.94 91 ARG A C 1
ATOM 686 O O . ARG A 1 91 ? 15.754 -5.601 -25.503 1.00 96.94 91 ARG A O 1
ATOM 693 N N . ASP A 1 92 ? 16.063 -5.172 -23.313 1.00 97.44 92 ASP A 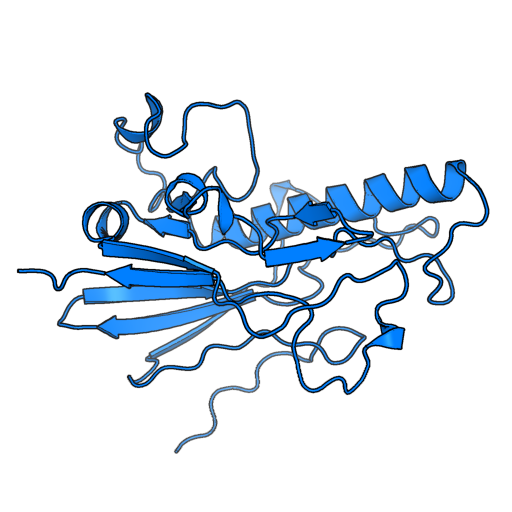N 1
ATOM 694 C CA . ASP A 1 92 ? 16.824 -6.367 -22.960 1.00 97.44 92 ASP A CA 1
ATOM 695 C C . ASP A 1 92 ? 16.685 -6.691 -21.458 1.00 97.44 92 ASP A C 1
ATOM 697 O O . ASP A 1 92 ? 16.097 -5.938 -20.674 1.00 97.44 92 ASP A O 1
ATOM 701 N N . GLU A 1 93 ? 17.225 -7.834 -21.036 1.00 97.75 93 GLU A N 1
ATOM 702 C CA . GLU A 1 93 ? 17.171 -8.263 -19.633 1.00 97.75 93 GLU A CA 1
ATOM 703 C C . GLU A 1 93 ? 18.043 -7.406 -18.699 1.00 97.75 93 GLU A C 1
ATOM 705 O O . GLU A 1 93 ? 17.760 -7.315 -17.504 1.00 97.75 93 GLU A O 1
ATOM 710 N N . GLY A 1 94 ? 19.047 -6.704 -19.231 1.00 97.94 94 GLY A N 1
ATOM 711 C CA . GLY A 1 94 ? 19.833 -5.739 -18.466 1.00 97.94 94 GLY A CA 1
ATOM 712 C C . GLY A 1 94 ? 18.998 -4.520 -18.069 1.00 97.94 94 GLY A C 1
ATOM 713 O O . GLY A 1 94 ? 18.990 -4.132 -16.900 1.00 97.94 94 GLY A O 1
ATOM 714 N N . GLU A 1 95 ? 18.259 -3.933 -19.017 1.00 97.81 95 GLU A N 1
ATOM 715 C CA . GLU A 1 95 ? 17.298 -2.852 -18.767 1.00 97.81 95 GLU A CA 1
ATOM 716 C C . GLU A 1 95 ? 16.219 -3.326 -17.785 1.00 97.81 95 GLU A C 1
ATOM 718 O O . GLU A 1 95 ? 15.890 -2.608 -16.838 1.00 97.81 95 GLU A O 1
ATOM 723 N N . ARG A 1 96 ? 15.723 -4.566 -17.932 1.00 97.31 96 ARG A N 1
ATOM 724 C CA . ARG A 1 96 ? 14.771 -5.152 -16.975 1.00 97.31 96 ARG A CA 1
ATOM 725 C C . ARG A 1 96 ? 15.331 -5.174 -15.555 1.00 97.31 96 ARG A C 1
ATOM 727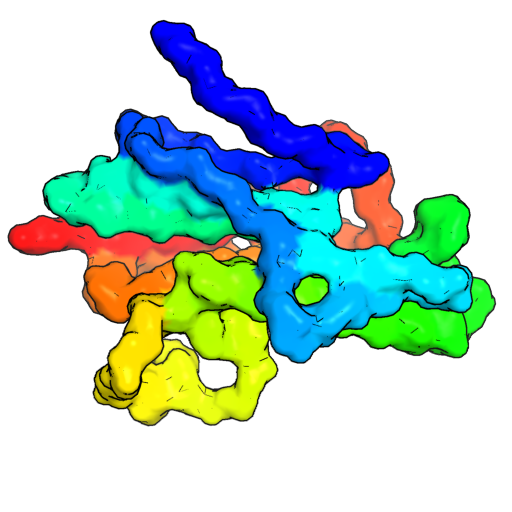 O O . ARG A 1 96 ? 14.647 -4.722 -14.638 1.00 97.31 96 ARG A O 1
ATOM 734 N N . ALA A 1 97 ? 16.544 -5.692 -15.372 1.00 97.31 97 ALA A N 1
ATOM 735 C CA . ALA A 1 97 ? 17.159 -5.839 -14.059 1.00 97.31 97 ALA A CA 1
ATOM 736 C C . ALA A 1 97 ? 17.372 -4.482 -13.371 1.00 97.31 97 ALA A C 1
ATOM 738 O O . ALA A 1 97 ? 16.966 -4.311 -12.220 1.00 97.31 97 ALA A O 1
ATOM 739 N N . ARG A 1 98 ? 17.927 -3.488 -14.080 1.00 97.25 98 ARG A N 1
ATOM 740 C CA . ARG A 1 98 ? 18.162 -2.147 -13.513 1.00 97.25 98 ARG A CA 1
ATOM 741 C C . ARG A 1 98 ? 16.862 -1.466 -13.093 1.00 97.25 98 ARG A C 1
ATOM 743 O O . ARG A 1 98 ? 16.733 -1.041 -11.948 1.00 97.25 98 ARG A O 1
ATOM 750 N N . TYR A 1 99 ? 15.853 -1.451 -13.967 1.00 97.38 99 TYR A N 1
ATOM 751 C CA . TYR A 1 99 ? 14.564 -0.825 -13.652 1.00 97.38 99 TYR A CA 1
ATOM 752 C C . TYR A 1 99 ? 13.773 -1.587 -12.585 1.00 97.38 99 TYR A C 1
ATOM 754 O O . TYR A 1 99 ? 12.996 -0.974 -11.848 1.00 97.38 99 TYR A O 1
ATOM 762 N N . ALA A 1 100 ? 13.981 -2.900 -12.449 1.00 96.50 100 ALA A N 1
ATOM 763 C CA . ALA A 1 100 ? 13.451 -3.660 -11.323 1.00 96.50 100 ALA A CA 1
ATOM 764 C C . ALA A 1 100 ? 14.066 -3.200 -9.994 1.00 96.50 100 ALA A C 1
ATOM 766 O O . ALA A 1 100 ? 13.321 -2.976 -9.038 1.00 96.50 100 ALA A O 1
ATOM 767 N N . VAL A 1 101 ? 15.388 -2.997 -9.947 1.00 96.62 101 VAL A N 1
ATOM 768 C CA . VAL A 1 101 ? 16.087 -2.472 -8.763 1.00 96.62 101 VAL A CA 1
ATOM 769 C C . VAL A 1 101 ? 15.612 -1.059 -8.433 1.00 96.62 101 VAL A C 1
ATOM 771 O O . VAL A 1 101 ? 15.207 -0.821 -7.297 1.00 96.62 101 VAL A O 1
ATOM 774 N N . TYR A 1 102 ? 15.560 -0.150 -9.411 1.00 96.56 102 TYR A N 1
ATOM 775 C CA . TYR A 1 102 ? 15.060 1.215 -9.200 1.00 96.56 102 TYR A CA 1
ATOM 776 C C . TYR A 1 102 ? 13.630 1.226 -8.650 1.00 96.56 102 TYR A C 1
ATOM 778 O O . TYR A 1 102 ? 13.330 1.900 -7.664 1.00 96.56 102 TYR A O 1
ATOM 786 N N . ALA A 1 103 ? 12.733 0.430 -9.241 1.00 95.38 103 ALA A N 1
ATOM 787 C CA . ALA A 1 103 ? 11.349 0.351 -8.790 1.00 95.38 103 ALA A CA 1
ATOM 788 C C . ALA A 1 103 ? 11.216 -0.255 -7.383 1.00 95.38 103 ALA A C 1
ATOM 790 O O . ALA A 1 103 ? 10.370 0.199 -6.609 1.00 95.38 103 ALA A O 1
ATOM 791 N N . LEU A 1 104 ? 12.014 -1.276 -7.059 1.00 94.75 104 LEU A N 1
ATOM 792 C CA . LEU A 1 104 ? 12.006 -1.915 -5.746 1.00 94.75 104 LEU A CA 1
ATOM 793 C C . LEU A 1 104 ? 12.563 -0.981 -4.668 1.00 94.75 104 LEU A C 1
ATOM 795 O O . LEU A 1 104 ? 11.917 -0.807 -3.637 1.00 94.75 104 LEU A O 1
ATOM 799 N N . HIS A 1 105 ? 13.707 -0.345 -4.929 1.00 93.75 105 HIS A N 1
ATOM 800 C CA . HIS A 1 105 ? 14.339 0.593 -4.005 1.00 93.75 105 HIS A CA 1
ATOM 801 C C . HIS A 1 105 ? 13.415 1.777 -3.706 1.00 93.75 105 HIS A C 1
ATOM 803 O O . HIS A 1 105 ? 13.151 2.085 -2.546 1.00 93.75 105 HIS A O 1
ATOM 809 N N . ARG A 1 106 ? 12.797 2.352 -4.746 1.00 94.75 106 ARG A N 1
ATOM 810 C CA . ARG A 1 106 ? 11.773 3.388 -4.585 1.00 94.75 106 ARG A CA 1
ATOM 811 C C . ARG A 1 106 ? 10.595 2.924 -3.738 1.00 94.75 106 ARG A C 1
ATOM 813 O O . ARG A 1 106 ? 10.170 3.659 -2.856 1.00 94.75 106 ARG A O 1
ATOM 820 N N . ARG A 1 107 ? 10.056 1.723 -3.978 1.00 93.81 107 ARG A N 1
ATOM 821 C CA . ARG A 1 107 ? 8.942 1.205 -3.167 1.00 93.81 107 ARG A CA 1
ATOM 822 C C . ARG A 1 107 ? 9.341 1.067 -1.697 1.00 93.81 107 ARG A C 1
ATOM 824 O O . ARG A 1 107 ? 8.530 1.384 -0.833 1.00 93.81 107 ARG A O 1
ATOM 831 N N . ALA A 1 108 ? 10.564 0.614 -1.423 1.00 91.38 108 ALA A N 1
ATOM 832 C CA . ALA A 1 108 ? 11.077 0.491 -0.064 1.00 91.38 108 ALA A CA 1
ATOM 833 C C . ALA A 1 108 ? 11.209 1.862 0.622 1.00 91.38 108 ALA A C 1
ATOM 835 O O . ALA A 1 108 ? 10.741 2.030 1.746 1.00 91.38 108 ALA A O 1
ATOM 836 N N . ALA A 1 109 ? 11.754 2.865 -0.066 1.00 92.12 109 ALA A N 1
ATOM 837 C CA . ALA A 1 109 ? 11.853 4.218 0.475 1.00 92.12 109 ALA A CA 1
ATOM 838 C C . ALA A 1 109 ? 10.477 4.864 0.712 1.00 92.12 109 ALA A C 1
ATOM 840 O O . ALA A 1 109 ? 10.230 5.415 1.782 1.00 92.12 109 ALA A O 1
ATOM 841 N N . GLU A 1 110 ? 9.541 4.725 -0.234 1.00 92.38 110 GLU A N 1
ATOM 842 C CA . GLU A 1 110 ? 8.169 5.219 -0.065 1.00 92.38 110 GLU A CA 1
ATOM 843 C C . GLU A 1 110 ? 7.457 4.513 1.112 1.00 92.38 110 GLU A C 1
ATOM 845 O O . GLU A 1 110 ? 6.761 5.163 1.890 1.00 92.38 110 GLU A O 1
ATOM 850 N N . ALA A 1 111 ? 7.661 3.204 1.302 1.00 89.75 111 ALA A N 1
ATOM 851 C CA . ALA A 1 111 ? 7.130 2.471 2.455 1.00 89.75 111 ALA A CA 1
ATOM 852 C C . ALA A 1 111 ? 7.754 2.928 3.787 1.00 89.75 111 ALA A C 1
ATOM 854 O O . ALA A 1 111 ? 7.042 3.061 4.784 1.00 89.75 111 ALA A O 1
ATOM 855 N N . ALA A 1 112 ? 9.062 3.200 3.812 1.00 87.12 112 ALA A N 1
ATOM 856 C CA . ALA A 1 112 ? 9.751 3.733 4.986 1.00 87.12 112 ALA A CA 1
ATOM 857 C C . ALA A 1 112 ? 9.254 5.137 5.362 1.00 87.12 112 ALA A C 1
ATOM 859 O O . ALA A 1 112 ? 9.095 5.448 6.541 1.00 87.12 112 ALA A O 1
ATOM 860 N N . ALA A 1 113 ? 8.959 5.960 4.360 1.00 85.94 113 ALA A N 1
ATOM 861 C CA . ALA A 1 113 ? 8.360 7.267 4.559 1.00 85.94 113 ALA A CA 1
ATOM 862 C C . ALA A 1 113 ? 6.954 7.159 5.147 1.00 85.94 113 ALA A C 1
ATOM 864 O O . ALA A 1 113 ? 6.670 7.810 6.136 1.00 85.94 113 ALA A O 1
ATOM 865 N N . VAL A 1 114 ? 6.090 6.270 4.647 1.00 85.81 114 VAL A N 1
ATOM 866 C CA . VAL A 1 114 ? 4.779 6.040 5.285 1.00 85.81 114 VAL A CA 1
ATOM 867 C C . VAL A 1 114 ? 4.944 5.533 6.723 1.00 85.81 114 VAL A C 1
ATOM 869 O O . VAL A 1 114 ? 4.232 5.985 7.619 1.00 85.81 114 VAL A O 1
ATOM 872 N N . ARG A 1 115 ? 5.932 4.664 6.974 1.00 79.69 115 ARG A N 1
ATOM 873 C CA . ARG A 1 115 ? 6.257 4.154 8.314 1.00 79.69 115 ARG A CA 1
ATOM 874 C C . ARG A 1 115 ? 6.647 5.249 9.314 1.00 79.69 115 ARG A C 1
ATOM 876 O O . ARG A 1 115 ? 6.358 5.094 10.496 1.00 79.69 115 ARG A O 1
ATOM 883 N N . SER A 1 116 ? 7.289 6.345 8.909 1.00 72.94 116 SER A N 1
ATOM 884 C CA . SER A 1 116 ? 7.619 7.415 9.869 1.00 72.94 116 SER A CA 1
ATOM 885 C C . SER A 1 116 ? 6.365 8.101 10.433 1.00 72.94 116 SER A C 1
ATOM 887 O O . SER A 1 116 ? 6.405 8.639 11.537 1.00 72.94 116 SER A O 1
ATOM 889 N N . TYR A 1 117 ? 5.230 8.000 9.730 1.00 70.56 117 TYR A N 1
ATOM 890 C CA . TYR A 1 117 ? 3.926 8.505 10.173 1.00 70.56 117 TYR A CA 1
ATOM 891 C C . TYR A 1 117 ? 3.076 7.443 10.886 1.00 70.56 117 TYR A C 1
ATOM 893 O O . TYR A 1 117 ? 2.159 7.799 11.628 1.00 70.56 117 TYR A O 1
ATOM 901 N N . VAL A 1 118 ? 3.366 6.153 10.674 1.00 69.31 118 VAL A N 1
ATOM 902 C CA . VAL A 1 118 ? 2.727 5.017 11.354 1.00 69.31 118 VAL A CA 1
ATOM 903 C C . VAL A 1 118 ? 3.782 3.995 11.768 1.00 69.31 118 VAL A C 1
ATOM 905 O O . VAL A 1 118 ? 4.338 3.281 10.940 1.00 69.31 118 VAL A O 1
ATOM 908 N N . THR A 1 119 ? 4.108 3.930 13.054 1.00 60.47 119 THR A N 1
ATOM 909 C CA . THR A 1 119 ? 5.286 3.207 13.546 1.00 60.47 119 THR A CA 1
ATOM 910 C C . THR A 1 119 ? 5.172 1.680 13.409 1.00 60.47 119 THR A C 1
ATOM 912 O O . THR A 1 119 ? 4.923 0.977 14.372 1.00 60.47 119 THR A O 1
ATOM 915 N N . THR A 1 120 ? 5.383 1.108 12.218 1.00 49.50 120 THR A N 1
ATOM 916 C CA . THR A 1 120 ? 5.266 -0.346 11.989 1.00 49.50 120 THR A CA 1
ATOM 917 C C . THR A 1 120 ? 6.423 -0.964 11.218 1.00 49.50 120 THR A C 1
ATOM 919 O O . THR A 1 120 ? 6.898 -0.431 10.227 1.00 49.50 120 THR A O 1
ATOM 922 N N . THR A 1 121 ? 6.854 -2.158 11.620 1.00 50.84 121 THR A N 1
ATOM 923 C CA . THR A 1 121 ? 7.829 -2.975 10.871 1.00 50.84 121 THR A CA 1
ATOM 924 C C . THR A 1 121 ? 7.202 -3.763 9.718 1.00 50.84 121 THR A C 1
ATOM 926 O O . THR A 1 121 ? 7.926 -4.407 8.980 1.00 50.84 121 THR A O 1
ATOM 929 N N . GLN A 1 122 ? 5.880 -3.716 9.521 1.00 54.78 122 GLN A N 1
ATOM 930 C CA . GLN A 1 122 ? 5.188 -4.572 8.547 1.00 54.78 122 GLN A CA 1
ATOM 931 C C . GLN A 1 122 ? 4.949 -3.930 7.173 1.00 54.78 122 GLN A C 1
ATOM 933 O O . GLN A 1 122 ? 4.465 -4.603 6.268 1.00 54.78 122 GLN A O 1
ATOM 938 N N . LEU A 1 123 ? 5.303 -2.652 6.993 1.00 55.22 123 LEU A N 1
ATOM 939 C CA . LEU A 1 123 ? 5.327 -2.009 5.668 1.00 55.22 123 LEU A CA 1
ATOM 940 C C . LEU A 1 123 ? 6.546 -2.439 4.838 1.00 55.22 123 LEU A C 1
ATOM 942 O O . LEU A 1 123 ? 6.499 -2.444 3.610 1.00 55.22 123 LEU A O 1
ATOM 946 N N . LEU A 1 124 ? 7.629 -2.816 5.517 1.00 55.62 124 LEU A N 1
ATOM 947 C CA . LEU A 1 124 ? 8.845 -3.365 4.935 1.00 55.62 124 LEU A CA 1
ATOM 948 C C . LEU A 1 124 ? 9.025 -4.766 5.503 1.00 55.62 124 LEU A C 1
ATOM 950 O O . LEU A 1 124 ? 9.419 -4.906 6.655 1.00 55.62 124 LEU A O 1
ATOM 954 N N . HIS A 1 125 ? 8.716 -5.806 4.731 1.00 56.56 125 HIS A N 1
ATOM 955 C CA . HIS A 1 125 ? 8.927 -7.173 5.201 1.00 56.56 125 HIS A CA 1
ATOM 956 C C . HIS A 1 125 ? 10.416 -7.404 5.514 1.00 56.56 125 HIS A C 1
ATOM 958 O O . HIS A 1 125 ? 11.252 -7.425 4.613 1.00 56.56 125 HIS A O 1
ATOM 964 N N . GLY A 1 126 ? 10.730 -7.539 6.804 1.00 56.41 126 GLY A N 1
ATOM 965 C CA . GLY A 1 126 ? 12.005 -8.043 7.309 1.00 56.41 126 GLY A CA 1
ATOM 966 C C . GLY A 1 126 ? 11.947 -9.556 7.557 1.00 56.41 126 GLY A C 1
ATOM 967 O O . GLY A 1 126 ? 11.019 -10.218 7.087 1.00 56.41 126 GLY A O 1
ATOM 968 N N . PRO A 1 127 ? 12.915 -10.122 8.302 1.00 54.38 127 PRO A N 1
ATOM 969 C CA . PRO A 1 127 ? 12.833 -11.501 8.773 1.00 54.38 127 PRO A CA 1
ATOM 970 C C . PRO A 1 127 ? 11.497 -11.766 9.489 1.00 54.38 127 PRO A C 1
ATOM 972 O O . PRO A 1 127 ? 10.994 -10.868 10.175 1.00 54.38 127 PRO A O 1
ATOM 975 N N . PRO A 1 128 ? 10.924 -12.974 9.348 1.00 61.34 128 PRO A N 1
ATOM 976 C CA . PRO A 1 128 ? 9.646 -13.309 9.963 1.00 61.34 128 PRO A CA 1
ATOM 977 C C . PRO A 1 128 ? 9.726 -13.213 11.489 1.00 61.34 128 PRO A C 1
ATOM 979 O O . PRO A 1 128 ? 10.800 -13.313 12.087 1.00 61.34 128 PRO A O 1
ATOM 982 N N . GLY A 1 129 ? 8.570 -13.071 12.131 1.00 66.19 129 GLY A N 1
ATOM 983 C CA . GLY A 1 129 ? 8.440 -13.063 13.586 1.00 66.19 129 GLY A CA 1
ATOM 984 C C . GLY A 1 129 ? 7.757 -11.828 14.156 1.00 66.19 129 GLY A C 1
ATOM 985 O O . GLY A 1 129 ? 7.860 -11.610 15.356 1.00 66.19 129 GLY A O 1
ATOM 986 N N . SER A 1 130 ? 7.102 -11.001 13.339 1.00 72.06 130 SER A N 1
ATOM 987 C CA . SER A 1 130 ? 6.297 -9.854 13.808 1.00 72.06 130 SER A CA 1
ATOM 988 C C . SER A 1 130 ? 4.854 -9.867 13.293 1.00 72.06 130 SER A C 1
ATOM 990 O O . SER A 1 130 ? 4.077 -8.964 13.591 1.00 72.06 130 SER A O 1
ATOM 992 N N . GLU A 1 131 ? 4.502 -10.893 12.525 1.00 82.19 131 GLU A N 1
ATOM 993 C CA . GLU A 1 131 ? 3.174 -11.174 12.001 1.00 82.19 131 GLU A CA 1
ATOM 994 C C . GLU A 1 131 ? 2.213 -11.625 13.101 1.00 82.19 131 GLU A C 1
ATOM 996 O O . GLU A 1 131 ? 2.630 -12.103 14.158 1.00 82.19 131 GLU A O 1
ATOM 1001 N N . ILE A 1 132 ? 0.912 -11.512 12.827 1.00 81.00 132 ILE A N 1
ATOM 1002 C CA . ILE A 1 132 ? -0.135 -12.110 13.662 1.00 81.00 132 ILE A CA 1
ATOM 1003 C C . ILE A 1 132 ? 0.145 -13.610 13.818 1.00 81.00 132 ILE A C 1
ATOM 1005 O O . ILE A 1 132 ? 0.411 -14.299 12.833 1.00 81.00 132 ILE A O 1
ATOM 1009 N N . GLY A 1 133 ? 0.102 -14.098 15.060 1.00 80.69 133 GLY A N 1
ATOM 1010 C CA . GLY A 1 133 ? 0.388 -15.498 15.389 1.00 80.69 133 GLY A CA 1
ATOM 1011 C C . GLY A 1 133 ? 1.877 -15.845 15.502 1.00 80.69 133 GLY A C 1
ATOM 1012 O O . GLY A 1 133 ? 2.217 -17.020 15.597 1.00 80.69 133 GLY A O 1
ATOM 1013 N N . SER A 1 134 ? 2.774 -14.855 15.493 1.00 80.56 134 SER A N 1
ATOM 1014 C CA . SER A 1 134 ? 4.212 -15.057 15.712 1.00 80.56 134 SER A CA 1
ATOM 1015 C C . SER A 1 134 ? 4.663 -14.544 17.081 1.00 80.56 134 SER A C 1
ATOM 1017 O O . SER A 1 134 ? 4.019 -13.685 17.672 1.00 80.56 134 SER A O 1
ATOM 1019 N N . GLY A 1 135 ? 5.824 -14.990 17.570 1.00 75.75 135 GLY A N 1
ATOM 1020 C CA . GLY A 1 135 ? 6.317 -14.586 18.894 1.00 75.75 135 GLY A CA 1
ATOM 1021 C C . GLY A 1 135 ? 6.581 -13.082 19.067 1.00 75.75 135 GLY A C 1
ATOM 1022 O O . GLY A 1 135 ? 6.642 -12.605 20.196 1.00 75.75 135 GLY A O 1
ATOM 1023 N N . GLY A 1 136 ? 6.745 -12.305 17.989 1.00 75.31 136 GLY A N 1
ATOM 1024 C CA . GLY A 1 136 ? 6.817 -10.845 18.091 1.00 75.31 136 GLY A CA 1
ATOM 1025 C C . GLY A 1 136 ? 5.454 -10.162 18.165 1.00 75.31 136 GLY A C 1
ATOM 1026 O O . GLY A 1 136 ? 5.417 -8.989 18.520 1.00 75.31 136 GLY A O 1
ATOM 1027 N N . PHE A 1 137 ? 4.351 -10.853 17.866 1.00 77.31 137 PHE A N 1
ATOM 1028 C CA . PHE A 1 137 ? 2.994 -10.343 18.095 1.00 77.31 137 PHE A CA 1
ATOM 1029 C C . PHE A 1 137 ? 2.732 -10.084 19.584 1.00 77.31 137 PHE A C 1
ATOM 1031 O O . PHE A 1 137 ? 2.135 -9.068 19.935 1.00 77.31 137 PHE A O 1
ATOM 1038 N N . ASP A 1 138 ? 3.241 -10.970 20.443 1.00 75.81 138 ASP A N 1
ATOM 1039 C CA . ASP A 1 138 ? 3.004 -10.954 21.892 1.00 75.81 138 ASP A CA 1
ATOM 1040 C C . ASP A 1 138 ? 3.983 -10.063 22.668 1.00 75.81 138 ASP A C 1
ATOM 1042 O O . ASP A 1 138 ? 3.886 -9.925 23.888 1.00 75.81 138 ASP A O 1
ATOM 1046 N N . ARG A 1 139 ? 4.960 -9.456 21.984 1.00 74.81 139 ARG A N 1
ATOM 1047 C CA . ARG A 1 139 ? 5.976 -8.615 22.623 1.00 74.81 139 ARG A CA 1
ATOM 1048 C C . ARG A 1 139 ? 5.532 -7.151 22.650 1.00 74.81 139 ARG A C 1
ATOM 1050 O O . ARG A 1 139 ? 5.239 -6.605 21.584 1.00 74.81 139 ARG A O 1
ATOM 1057 N N . PRO A 1 140 ? 5.541 -6.493 23.827 1.00 67.44 140 PRO A N 1
ATOM 1058 C CA . PRO A 1 140 ? 5.315 -5.057 23.922 1.00 67.44 140 PRO A CA 1
ATOM 1059 C C . PRO A 1 140 ? 6.341 -4.268 23.107 1.00 67.44 140 PRO A C 1
ATOM 1061 O O . PRO A 1 140 ? 7.503 -4.671 22.994 1.00 67.44 140 PRO A O 1
ATOM 1064 N N . ASP A 1 141 ? 5.912 -3.127 22.576 1.00 64.75 141 ASP A N 1
ATOM 1065 C CA . ASP A 1 141 ? 6.816 -2.179 21.932 1.00 64.75 141 ASP A CA 1
ATOM 1066 C C . ASP A 1 141 ? 7.765 -1.541 22.966 1.00 64.75 141 ASP A C 1
ATOM 1068 O O . ASP A 1 141 ? 7.401 -1.365 24.131 1.00 64.75 141 ASP A O 1
ATOM 1072 N N . LYS A 1 142 ? 8.986 -1.181 22.557 1.00 64.00 142 LYS A N 1
ATOM 1073 C CA . LYS A 1 142 ? 10.011 -0.554 23.412 1.00 6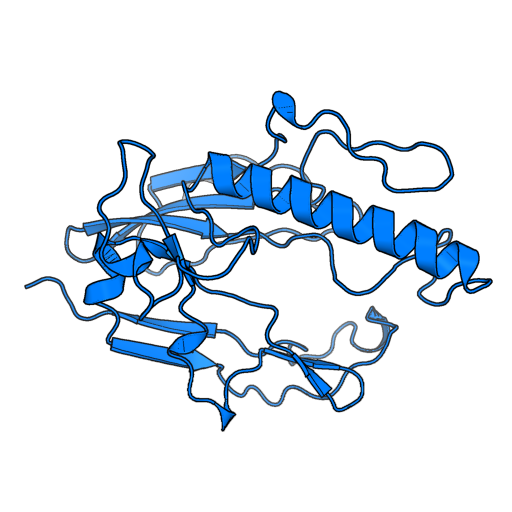4.00 142 LYS A CA 1
ATOM 1074 C C . LYS A 1 142 ? 9.953 0.978 23.379 1.00 64.00 142 LYS A C 1
ATOM 1076 O O . LYS A 1 142 ? 10.975 1.639 23.531 1.00 64.00 142 LYS A O 1
ATOM 1081 N N . GLY A 1 143 ? 8.754 1.530 23.221 1.00 55.53 143 GLY A N 1
ATOM 1082 C CA . GLY A 1 143 ? 8.529 2.975 23.175 1.00 55.53 143 GLY A CA 1
ATOM 1083 C C . GLY A 1 143 ? 8.548 3.576 21.771 1.00 55.53 143 GLY A C 1
ATOM 1084 O O . GLY A 1 143 ? 8.390 4.792 21.652 1.00 55.53 143 GLY A O 1
ATOM 1085 N N . ASP A 1 144 ? 8.669 2.760 20.719 1.00 56.03 144 ASP A N 1
ATOM 1086 C CA . ASP A 1 144 ? 8.311 3.204 19.377 1.00 56.03 144 ASP A CA 1
ATOM 1087 C C . ASP A 1 144 ? 6.779 3.457 19.352 1.00 56.03 144 ASP A C 1
ATOM 1089 O O . ASP A 1 144 ? 6.031 2.959 20.202 1.00 56.03 144 ASP A O 1
ATOM 1093 N N . GLY A 1 145 ? 6.281 4.297 18.437 1.00 55.81 145 GLY A N 1
ATOM 1094 C CA . GLY A 1 145 ? 4.836 4.526 18.290 1.00 55.81 145 GLY A CA 1
ATOM 1095 C C . GLY A 1 145 ? 4.055 3.238 17.975 1.00 55.81 145 GLY A C 1
ATOM 1096 O O . GLY A 1 145 ? 4.607 2.149 17.909 1.00 55.81 145 GLY A O 1
ATOM 1097 N N . GLN A 1 146 ? 2.744 3.331 17.738 1.00 66.19 146 GLN A N 1
ATOM 1098 C CA . GLN A 1 146 ? 1.917 2.129 17.565 1.00 66.19 146 GLN A CA 1
ATOM 1099 C C . GLN A 1 146 ? 2.402 1.211 16.426 1.00 66.19 146 GLN A C 1
ATOM 1101 O O . GLN A 1 146 ? 2.186 1.517 15.250 1.00 66.19 146 GLN A O 1
ATOM 1106 N N . ARG A 1 147 ? 2.948 0.038 16.788 1.00 76.81 147 ARG A N 1
ATOM 1107 C CA . ARG A 1 147 ? 3.121 -1.108 15.886 1.00 76.81 147 ARG A CA 1
ATOM 1108 C C . ARG A 1 147 ? 1.818 -1.378 15.137 1.00 76.81 147 ARG A C 1
ATOM 1110 O O . ARG A 1 147 ? 0.744 -1.362 15.736 1.00 76.81 147 ARG A O 1
ATOM 1117 N N . LEU A 1 148 ? 1.914 -1.612 13.827 1.00 84.69 148 LEU A N 1
ATOM 1118 C CA . LEU A 1 148 ? 0.783 -2.042 13.002 1.00 84.69 148 LEU A CA 1
ATOM 1119 C C . LEU A 1 148 ? 0.967 -3.485 12.541 1.00 84.69 148 LEU A C 1
ATOM 1121 O O . LEU A 1 148 ? 2.077 -3.870 12.176 1.00 84.69 148 LEU A O 1
ATOM 1125 N N . TRP A 1 149 ? -0.131 -4.222 12.471 1.00 87.56 149 TRP A N 1
ATOM 1126 C CA . TRP A 1 149 ? -0.213 -5.605 12.034 1.00 87.56 149 TRP A CA 1
ATOM 1127 C C . TRP A 1 149 ? -0.999 -5.715 10.736 1.00 87.56 149 TRP A C 1
ATOM 1129 O O . TRP A 1 149 ? -2.102 -5.184 10.620 1.00 87.56 149 TRP A O 1
ATOM 1139 N N . ASN A 1 150 ? -0.421 -6.407 9.761 1.00 92.00 150 ASN A N 1
ATOM 1140 C CA . ASN A 1 150 ? -1.024 -6.709 8.476 1.00 92.00 150 ASN A CA 1
ATOM 1141 C C . ASN A 1 150 ? -2.119 -7.757 8.662 1.00 92.00 150 ASN A C 1
ATOM 1143 O O . ASN A 1 150 ? -1.856 -8.857 9.147 1.00 92.00 150 ASN A O 1
ATOM 1147 N N . LEU A 1 151 ? -3.334 -7.412 8.243 1.00 95.50 151 LEU A N 1
ATOM 1148 C CA . LEU A 1 151 ? -4.507 -8.273 8.352 1.00 95.50 151 LEU A CA 1
ATOM 1149 C C . LEU A 1 151 ? -4.560 -9.372 7.283 1.00 95.50 151 LEU A C 1
ATOM 1151 O O . LEU A 1 151 ? -5.414 -10.249 7.355 1.00 95.50 151 LEU A O 1
ATOM 1155 N N . ALA A 1 152 ? -3.641 -9.370 6.312 1.00 94.62 152 ALA A N 1
ATOM 1156 C CA . ALA A 1 152 ? -3.578 -10.365 5.242 1.00 94.62 152 ALA A CA 1
ATOM 1157 C C . ALA A 1 152 ? -3.683 -11.838 5.701 1.00 94.62 152 ALA A C 1
ATOM 1159 O O . ALA A 1 152 ? -4.382 -12.600 5.029 1.00 94.62 152 ALA A O 1
ATOM 1160 N N . PRO A 1 153 ? -3.053 -12.274 6.815 1.00 93.81 153 PRO A N 1
ATOM 1161 C CA . PRO A 1 153 ? -3.183 -13.651 7.293 1.00 93.81 153 PRO A CA 1
ATOM 1162 C C . PRO A 1 153 ? -4.602 -14.036 7.734 1.00 93.81 153 PRO A C 1
ATOM 1164 O O . PRO A 1 153 ? -4.905 -15.226 7.753 1.00 93.81 153 PRO A O 1
ATOM 1167 N N . LEU A 1 154 ? -5.453 -13.057 8.064 1.00 95.50 154 LEU A N 1
ATOM 1168 C CA . LEU A 1 154 ? -6.842 -13.271 8.486 1.00 95.50 154 LEU A CA 1
ATOM 1169 C C . LEU A 1 154 ? -7.818 -13.387 7.306 1.00 95.50 154 LEU A C 1
ATOM 1171 O O . LEU A 1 154 ? -8.943 -13.830 7.497 1.00 95.50 154 LEU A O 1
ATOM 1175 N N . ILE A 1 155 ? -7.399 -13.030 6.086 1.00 97.44 155 ILE A N 1
ATOM 1176 C CA . ILE A 1 155 ? -8.219 -13.217 4.882 1.00 97.44 155 ILE A CA 1
ATOM 1177 C C . ILE A 1 155 ? -8.290 -14.723 4.566 1.00 97.44 155 ILE A C 1
ATOM 1179 O O . ILE A 1 155 ? -7.217 -15.346 4.489 1.00 97.44 155 ILE A O 1
ATOM 1183 N N . PRO A 1 156 ? -9.484 -15.312 4.333 1.00 95.75 156 PRO A N 1
ATOM 1184 C CA . PRO A 1 156 ? -9.627 -16.700 3.888 1.00 95.75 156 PRO A CA 1
ATOM 1185 C C . PRO A 1 156 ? -8.721 -17.011 2.693 1.00 95.75 156 PRO A C 1
ATOM 1187 O O . PRO A 1 156 ? -8.554 -16.183 1.797 1.00 95.75 156 PRO A O 1
ATOM 1190 N N . ALA A 1 157 ? -8.070 -18.175 2.693 1.00 94.94 157 ALA A N 1
ATOM 1191 C CA . ALA A 1 157 ? -6.996 -18.478 1.743 1.00 94.94 157 ALA A CA 1
ATOM 1192 C C . ALA A 1 157 ? -7.472 -18.431 0.278 1.00 94.94 157 ALA A C 1
ATOM 1194 O O . ALA A 1 157 ? -6.752 -17.955 -0.601 1.00 94.94 157 ALA A O 1
ATOM 1195 N N . GLU A 1 158 ? -8.702 -18.871 0.033 1.00 93.81 158 GLU A N 1
ATOM 1196 C CA . GLU A 1 158 ? -9.399 -18.846 -1.249 1.00 93.81 158 GLU A CA 1
ATOM 1197 C C . GLU A 1 158 ? -9.632 -17.427 -1.793 1.00 93.81 158 GLU A C 1
ATOM 1199 O O . GLU A 1 158 ? -9.625 -17.237 -3.014 1.00 93.81 158 GLU A O 1
ATOM 1204 N N . ASP A 1 159 ? -9.740 -16.436 -0.906 1.00 94.00 159 ASP A N 1
ATOM 1205 C CA . ASP A 1 159 ? -9.998 -15.025 -1.206 1.00 94.00 159 ASP A CA 1
ATOM 1206 C C . ASP A 1 159 ? -8.783 -14.121 -0.976 1.00 94.00 159 ASP A C 1
ATOM 1208 O O . ASP A 1 159 ? -8.847 -12.907 -1.178 1.00 94.00 159 ASP A O 1
ATOM 1212 N N . ARG A 1 160 ? -7.634 -14.685 -0.594 1.00 97.06 160 ARG A N 1
ATOM 1213 C CA . ARG A 1 160 ? -6.414 -13.937 -0.262 1.00 97.06 160 ARG A CA 1
ATOM 1214 C C . ARG A 1 160 ? -5.659 -13.453 -1.502 1.00 97.06 160 ARG A C 1
ATOM 1216 O O . ARG A 1 160 ? -4.499 -13.792 -1.731 1.00 97.06 160 ARG A O 1
ATOM 1223 N N . PHE A 1 161 ? -6.324 -12.647 -2.317 1.00 97.69 161 PHE A N 1
ATOM 1224 C CA . PHE A 1 161 ? -5.747 -11.950 -3.456 1.00 97.69 161 PHE A CA 1
ATOM 1225 C C . PHE A 1 161 ? -6.546 -10.693 -3.766 1.00 97.69 161 PHE A C 1
ATOM 1227 O O . PHE A 1 161 ? -7.766 -10.672 -3.636 1.00 97.69 161 PHE A O 1
ATOM 1234 N N . THR A 1 162 ? -5.856 -9.659 -4.227 1.00 97.69 162 THR A N 1
ATOM 1235 C CA . THR A 1 162 ? -6.500 -8.428 -4.683 1.00 97.69 162 THR A CA 1
ATOM 1236 C C . THR A 1 162 ? -6.397 -8.269 -6.185 1.00 97.69 162 THR A C 1
ATOM 1238 O O . THR A 1 162 ? -7.266 -7.662 -6.785 1.00 97.69 162 THR A O 1
ATOM 1241 N N . ARG A 1 163 ? -5.424 -8.899 -6.842 1.00 96.50 163 ARG A N 1
ATOM 1242 C CA . ARG A 1 163 ? -5.256 -8.824 -8.293 1.00 96.50 163 ARG A CA 1
ATOM 1243 C C . ARG A 1 163 ? -5.039 -10.206 -8.892 1.00 96.50 163 ARG A C 1
ATOM 1245 O O . ARG A 1 163 ? -4.464 -11.092 -8.261 1.00 96.50 163 ARG A O 1
ATOM 1252 N N . VAL A 1 164 ? -5.454 -10.374 -10.146 1.00 96.12 164 VAL A N 1
ATOM 1253 C CA . VAL A 1 164 ? -5.022 -11.493 -10.990 1.00 96.12 164 VAL A CA 1
ATOM 1254 C C . VAL A 1 164 ? -4.131 -10.936 -12.098 1.00 96.12 164 VAL A C 1
ATOM 1256 O O . VAL A 1 164 ? -4.570 -10.128 -12.912 1.00 96.12 164 VAL A O 1
ATOM 1259 N N . TYR A 1 165 ? -2.864 -11.332 -12.129 1.00 95.50 165 TYR A N 1
ATOM 1260 C CA . TYR A 1 165 ? -1.884 -10.900 -13.124 1.00 95.50 165 TYR A CA 1
ATOM 1261 C C . TYR A 1 165 ? -1.365 -12.114 -13.891 1.00 95.50 165 TYR A C 1
ATOM 1263 O O . TYR A 1 165 ? -0.793 -13.032 -13.306 1.00 95.50 165 TYR A O 1
ATOM 1271 N N . ARG A 1 166 ? -1.590 -12.142 -15.211 1.00 94.69 166 ARG A N 1
ATOM 1272 C CA . ARG A 1 166 ? -1.260 -13.280 -16.092 1.00 94.69 166 ARG A CA 1
ATOM 1273 C C . ARG A 1 166 ? -1.740 -14.627 -15.529 1.00 94.69 166 ARG A C 1
ATOM 1275 O O . ARG A 1 166 ? -0.986 -15.595 -15.469 1.00 94.69 166 ARG A O 1
ATOM 1282 N N . GLY A 1 167 ? -2.987 -14.660 -15.061 1.00 96.38 167 GLY A N 1
ATOM 1283 C CA . GLY A 1 167 ? -3.606 -15.842 -14.455 1.00 96.38 167 GLY A CA 1
ATOM 1284 C C . GLY A 1 167 ? -3.118 -16.180 -13.042 1.00 96.38 167 GLY A C 1
ATOM 1285 O O . GLY A 1 167 ? -3.604 -17.141 -12.454 1.00 96.38 167 GLY A O 1
ATOM 1286 N N . ARG A 1 168 ? -2.185 -15.410 -12.466 1.00 96.25 168 ARG A N 1
ATOM 1287 C CA . ARG A 1 168 ? -1.671 -15.624 -11.108 1.00 96.25 168 ARG A CA 1
ATOM 1288 C C . ARG A 1 168 ? -2.326 -14.665 -10.127 1.00 96.25 168 ARG A C 1
ATOM 1290 O O . ARG A 1 168 ? -2.381 -13.463 -10.369 1.00 96.25 168 ARG A O 1
ATOM 1297 N N . ARG A 1 169 ? -2.800 -15.209 -9.012 1.00 96.56 169 ARG A N 1
ATOM 1298 C CA . ARG A 1 169 ? -3.345 -14.438 -7.893 1.00 96.56 169 ARG A CA 1
ATOM 1299 C C . ARG A 1 169 ? -2.213 -13.738 -7.142 1.00 96.56 169 ARG A C 1
ATOM 1301 O O . ARG A 1 169 ? -1.203 -14.362 -6.822 1.00 96.56 169 ARG A O 1
ATOM 1308 N N . GLU A 1 170 ? -2.392 -12.455 -6.863 1.00 96.62 170 GLU A N 1
ATOM 1309 C CA . GLU A 1 170 ? -1.460 -11.628 -6.100 1.00 96.62 170 GLU A CA 1
ATOM 1310 C C . GLU A 1 170 ? -2.233 -10.849 -5.028 1.00 96.62 170 GLU A C 1
ATOM 1312 O O . GLU A 1 170 ? -3.275 -10.257 -5.314 1.00 96.62 170 GLU A O 1
ATOM 1317 N N . LEU A 1 171 ? -1.720 -10.826 -3.796 1.00 96.50 171 LEU A N 1
ATOM 1318 C CA . LEU A 1 171 ? -2.179 -9.908 -2.756 1.00 96.50 171 LEU A CA 1
ATOM 1319 C C . LEU A 1 171 ? -1.196 -8.739 -2.686 1.00 96.50 171 LEU A C 1
ATOM 1321 O O . LEU A 1 171 ? -0.051 -8.931 -2.280 1.00 96.50 171 LEU A O 1
ATOM 1325 N N . ILE A 1 172 ? -1.631 -7.564 -3.136 1.00 94.94 172 ILE A N 1
ATOM 1326 C CA . ILE A 1 172 ? -0.793 -6.354 -3.198 1.00 94.94 172 ILE A CA 1
ATOM 1327 C C . ILE A 1 172 ? -1.466 -5.113 -2.604 1.00 94.94 172 ILE A C 1
ATOM 1329 O O . ILE A 1 172 ? -0.855 -4.046 -2.580 1.00 94.94 172 ILE A O 1
ATOM 1333 N N . ASP A 1 173 ? -2.685 -5.260 -2.090 1.00 96.38 173 ASP A N 1
ATOM 1334 C CA . ASP A 1 173 ? -3.379 -4.248 -1.301 1.00 96.38 173 ASP A CA 1
ATOM 1335 C C . ASP A 1 173 ? -3.547 -4.798 0.112 1.00 96.38 173 ASP A C 1
ATOM 1337 O O . ASP A 1 173 ? -3.908 -5.961 0.305 1.00 96.38 173 ASP A O 1
ATOM 1341 N N . HIS A 1 174 ? -3.230 -3.975 1.105 1.00 95.25 174 HIS A N 1
ATOM 1342 C CA . HIS A 1 174 ? -3.138 -4.408 2.492 1.00 95.25 174 HIS A CA 1
ATOM 1343 C C . HIS A 1 174 ? -3.844 -3.420 3.412 1.00 95.25 174 HIS A C 1
ATOM 1345 O O . HIS A 1 174 ? -3.776 -2.208 3.212 1.00 95.25 174 HIS A O 1
ATOM 1351 N N . LEU A 1 175 ? -4.462 -3.955 4.464 1.00 95.31 175 LEU A N 1
ATOM 1352 C CA . LEU A 1 175 ? -4.892 -3.195 5.630 1.00 95.31 175 LEU A CA 1
ATOM 1353 C C . LEU A 1 175 ? -3.984 -3.565 6.799 1.00 95.31 175 LEU A C 1
ATOM 1355 O O . LEU A 1 175 ? -3.801 -4.745 7.107 1.00 95.31 175 LEU A O 1
ATOM 1359 N N . LEU A 1 176 ? -3.394 -2.546 7.420 1.00 93.38 176 LEU A N 1
ATOM 1360 C CA . LEU A 1 176 ? -2.574 -2.681 8.614 1.00 93.38 176 LEU A CA 1
ATOM 1361 C C . LEU A 1 176 ? -3.254 -1.918 9.751 1.00 93.38 176 LEU A C 1
ATOM 1363 O O . LEU A 1 176 ? -3.688 -0.784 9.551 1.00 93.38 176 LEU A O 1
ATOM 1367 N N . VAL A 1 177 ? -3.334 -2.520 10.935 1.00 91.25 177 VAL A N 1
ATOM 1368 C CA . VAL A 1 177 ? -4.018 -1.927 12.097 1.00 91.25 177 VAL A CA 1
ATOM 1369 C C . VAL A 1 177 ? -3.150 -1.977 13.338 1.00 91.25 177 VAL A C 1
ATOM 1371 O O . VAL A 1 177 ? -2.300 -2.851 13.467 1.00 91.25 177 VAL A O 1
ATOM 1374 N N . SER A 1 178 ? -3.348 -1.042 14.259 1.00 86.50 178 SER A N 1
ATOM 1375 C CA . SER A 1 178 ? -2.566 -1.003 15.489 1.00 86.50 178 SER A CA 1
ATOM 1376 C C . SER A 1 178 ? -3.013 -2.035 16.515 1.00 86.50 178 SER A C 1
ATOM 1378 O O . SER A 1 178 ? -4.049 -2.683 16.358 1.00 86.50 178 SER A O 1
ATOM 1380 N N . ARG A 1 179 ? -2.259 -2.148 17.614 1.00 81.75 179 ARG A N 1
ATOM 1381 C CA . ARG A 1 179 ? -2.558 -3.101 18.695 1.00 81.75 179 ARG A CA 1
ATOM 1382 C C . ARG A 1 179 ? -3.949 -2.868 19.266 1.00 81.75 179 ARG A C 1
ATOM 1384 O O . ARG A 1 179 ? -4.662 -3.817 19.545 1.00 81.75 179 ARG A O 1
ATOM 1391 N N . ALA A 1 180 ? -4.336 -1.602 19.400 1.00 80.88 180 ALA A N 1
ATOM 1392 C CA . ALA A 1 180 ? -5.635 -1.224 19.941 1.00 80.88 180 ALA A CA 1
ATOM 1393 C C . ALA A 1 180 ? -6.809 -1.691 19.062 1.00 80.88 180 ALA A C 1
ATOM 1395 O O . ALA A 1 180 ? -7.920 -1.822 19.560 1.00 80.88 180 ALA A O 1
ATOM 1396 N N . LEU A 1 181 ? -6.571 -1.927 17.767 1.00 88.50 181 LEU A N 1
ATOM 1397 C CA . LEU A 1 181 ? -7.597 -2.350 16.817 1.00 88.50 181 LEU A CA 1
ATOM 1398 C C . LEU A 1 181 ? -7.504 -3.828 16.442 1.00 88.50 181 LEU A C 1
ATOM 1400 O O . LEU A 1 181 ? -8.524 -4.400 16.075 1.00 88.50 181 LEU A O 1
ATOM 1404 N N . VAL A 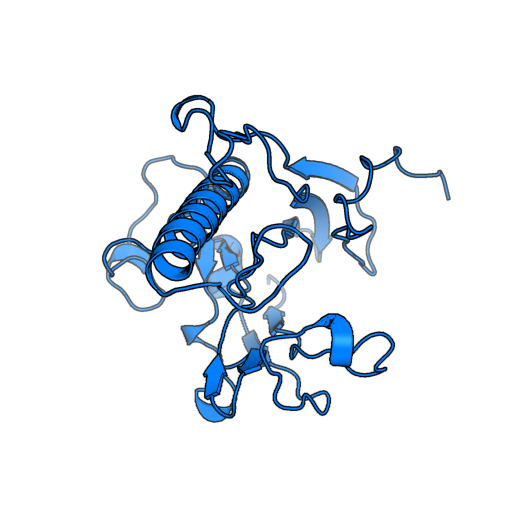1 182 ? -6.322 -4.451 16.522 1.00 89.94 182 VAL A N 1
ATOM 1405 C CA . VAL A 1 182 ? -6.132 -5.836 16.058 1.00 89.94 182 VAL A CA 1
ATOM 1406 C C . VAL A 1 182 ? -7.012 -6.826 16.824 1.00 89.94 182 VAL A C 1
ATOM 1408 O O . VAL A 1 182 ? -7.596 -7.712 16.212 1.00 89.94 182 VAL A O 1
ATOM 1411 N N . ASP A 1 183 ? -7.189 -6.621 18.131 1.00 88.38 183 ASP A N 1
ATOM 1412 C CA . ASP A 1 183 ? -8.019 -7.486 18.982 1.00 88.38 183 ASP A CA 1
ATOM 1413 C C . ASP A 1 183 ? -9.532 -7.264 18.759 1.00 88.38 183 ASP A C 1
ATOM 1415 O O . ASP A 1 183 ? -10.355 -8.118 19.096 1.00 88.38 183 ASP A O 1
ATOM 1419 N N . ALA A 1 184 ? -9.899 -6.126 18.158 1.00 91.75 184 ALA A N 1
ATOM 1420 C CA . ALA A 1 184 ? -11.270 -5.778 17.801 1.00 91.75 184 ALA A CA 1
ATOM 1421 C C . ALA A 1 184 ? -11.649 -6.211 16.376 1.00 91.75 184 ALA A C 1
ATOM 1423 O O . ALA A 1 184 ? -12.806 -6.042 15.998 1.00 91.75 184 ALA A O 1
ATOM 1424 N N . VAL A 1 185 ? -10.717 -6.742 15.575 1.00 95.00 185 VAL A N 1
ATOM 1425 C CA . VAL A 1 185 ? -11.017 -7.240 14.223 1.00 95.00 185 VAL A CA 1
ATOM 1426 C C . VAL A 1 185 ? -12.046 -8.367 14.312 1.00 95.00 185 VAL A C 1
ATOM 1428 O O . VAL A 1 185 ? -11.870 -9.325 15.069 1.00 95.00 185 VAL A O 1
ATOM 1431 N N . ASP A 1 186 ? -13.121 -8.238 13.541 1.00 95.31 186 ASP A N 1
ATOM 1432 C CA . ASP A 1 186 ? -14.198 -9.224 13.482 1.00 95.31 186 ASP A CA 1
ATOM 1433 C C . ASP A 1 186 ? -14.072 -10.081 12.220 1.00 95.31 186 ASP A C 1
ATOM 1435 O O . ASP A 1 186 ? -13.805 -11.277 12.305 1.00 95.31 186 ASP A O 1
ATOM 1439 N N . GLU A 1 187 ? -14.126 -9.446 11.048 1.00 96.19 187 GLU A N 1
ATOM 1440 C CA . GLU A 1 187 ? -13.941 -10.098 9.752 1.00 96.19 187 GLU A CA 1
ATOM 1441 C C . GLU A 1 187 ? -12.947 -9.322 8.884 1.00 96.19 187 GLU A C 1
ATOM 1443 O O . GLU A 1 187 ? -12.862 -8.092 8.944 1.00 96.19 187 GLU A O 1
ATOM 1448 N N . VAL A 1 188 ? -12.206 -10.042 8.037 1.00 97.69 188 VAL A N 1
ATOM 1449 C CA . VAL A 1 188 ? -11.329 -9.467 7.008 1.00 97.69 188 VAL A CA 1
ATOM 1450 C C . VAL A 1 188 ? -11.485 -10.272 5.726 1.00 97.69 188 VAL A C 1
ATOM 1452 O O . VAL A 1 188 ? -11.417 -11.498 5.745 1.00 97.69 188 VAL A O 1
ATOM 1455 N N . GLY A 1 189 ? -11.650 -9.592 4.596 1.00 97.69 189 GLY A N 1
ATOM 1456 C CA . GLY A 1 189 ? -11.842 -10.249 3.309 1.00 97.69 189 GLY A CA 1
ATOM 1457 C C . GLY A 1 189 ? -11.462 -9.379 2.122 1.00 97.69 189 GLY A C 1
ATOM 1458 O O . GLY A 1 189 ? -11.087 -8.211 2.262 1.00 97.69 189 GLY A O 1
ATOM 1459 N N . THR A 1 190 ? -11.583 -9.959 0.931 1.00 97.88 190 THR A N 1
ATOM 1460 C CA . THR A 1 190 ? -11.543 -9.221 -0.332 1.00 97.88 190 THR A CA 1
ATOM 1461 C C . THR A 1 190 ? -12.899 -9.336 -1.018 1.00 97.88 190 THR A C 1
ATOM 1463 O O . THR A 1 190 ? -13.507 -10.405 -1.056 1.00 97.88 190 THR A O 1
ATOM 1466 N N . VAL A 1 191 ? -13.406 -8.240 -1.572 1.00 96.62 191 VAL A N 1
ATOM 1467 C CA . VAL A 1 191 ? -14.721 -8.240 -2.229 1.00 96.62 191 VAL A CA 1
ATOM 1468 C C . VAL A 1 191 ? -14.545 -8.629 -3.690 1.00 96.62 191 VAL A C 1
ATOM 1470 O O . VAL A 1 191 ? -13.751 -8.014 -4.401 1.00 96.62 191 VAL A O 1
ATOM 1473 N N . ASP A 1 192 ? -15.246 -9.666 -4.147 1.00 95.25 192 ASP A N 1
ATOM 1474 C CA . ASP A 1 192 ? -15.309 -9.959 -5.578 1.00 95.25 192 ASP A CA 1
ATOM 1475 C C . ASP A 1 192 ? -16.199 -8.923 -6.269 1.00 95.25 192 ASP A C 1
ATOM 1477 O O . ASP A 1 192 ? -17.380 -8.773 -5.958 1.00 95.25 192 ASP A O 1
ATOM 1481 N N . ILE A 1 193 ? -15.595 -8.183 -7.190 1.00 94.88 193 ILE A N 1
ATOM 1482 C CA . ILE A 1 193 ? -16.255 -7.160 -8.002 1.00 94.88 193 ILE A CA 1
ATOM 1483 C C . ILE A 1 193 ? -16.260 -7.540 -9.490 1.00 94.88 193 ILE A C 1
ATOM 1485 O O . ILE A 1 193 ? -16.515 -6.687 -10.333 1.00 94.88 193 ILE A O 1
ATOM 1489 N N . GLY A 1 194 ? -15.937 -8.793 -9.831 1.00 92.81 194 GLY A N 1
ATOM 1490 C CA . GLY A 1 194 ? -15.764 -9.241 -11.215 1.00 92.81 194 GLY A CA 1
ATOM 1491 C C . GLY A 1 194 ? -14.388 -8.897 -11.793 1.00 92.81 194 GLY A C 1
ATOM 1492 O O . GLY A 1 194 ? -14.253 -8.640 -12.990 1.00 92.81 194 GLY A O 1
ATOM 1493 N N . THR A 1 195 ? -13.348 -8.853 -10.955 1.00 90.81 195 THR A N 1
ATOM 1494 C CA . THR A 1 195 ? -11.984 -8.519 -11.389 1.00 90.81 195 THR A CA 1
ATOM 1495 C C . THR A 1 195 ? -11.425 -9.576 -12.349 1.00 90.81 195 THR A C 1
ATOM 1497 O O . THR A 1 195 ? -11.297 -10.750 -12.010 1.00 90.81 195 THR A O 1
ATOM 1500 N N . THR A 1 196 ? -11.001 -9.144 -13.539 1.00 92.19 196 THR A N 1
ATOM 1501 C CA . THR A 1 196 ? -10.378 -10.005 -14.558 1.00 92.19 196 THR A CA 1
ATOM 1502 C C . THR A 1 196 ? -8.848 -9.954 -14.535 1.00 92.19 196 THR A C 1
ATOM 1504 O O . THR A 1 196 ? -8.238 -8.999 -14.044 1.00 92.19 196 THR A O 1
ATOM 1507 N N . SER A 1 197 ? -8.211 -10.988 -15.099 1.00 94.62 197 SER A N 1
ATOM 1508 C CA . SER A 1 197 ? -6.750 -11.068 -15.202 1.00 94.62 197 SER A CA 1
ATOM 1509 C C . SER A 1 197 ? -6.169 -9.945 -16.063 1.00 94.62 197 SER A C 1
ATOM 1511 O O . SER A 1 197 ? -6.607 -9.726 -17.189 1.00 94.62 197 SER A O 1
ATOM 1513 N N . THR A 1 198 ? -5.105 -9.300 -15.581 1.00 94.06 198 THR A N 1
ATOM 1514 C CA . THR A 1 198 ? -4.387 -8.237 -16.300 1.00 94.06 198 THR A CA 1
ATOM 1515 C C . THR A 1 198 ? -3.023 -8.672 -16.826 1.00 94.06 198 THR A C 1
ATOM 1517 O O . THR A 1 198 ? -2.469 -9.697 -16.421 1.00 94.06 198 THR A O 1
ATOM 1520 N N . GLY A 1 199 ? -2.489 -7.892 -17.770 1.00 92.75 199 GLY A N 1
ATOM 1521 C CA . GLY A 1 199 ? -1.149 -8.049 -18.339 1.00 92.75 199 GLY A CA 1
ATOM 1522 C C . GLY A 1 199 ? -0.233 -6.870 -18.004 1.00 92.75 199 GLY A C 1
ATOM 1523 O O . GLY A 1 199 ? -0.439 -6.171 -17.014 1.00 92.75 199 GLY A O 1
ATOM 1524 N N . ASP A 1 200 ? 0.791 -6.666 -18.832 1.00 91.44 200 ASP A N 1
ATOM 1525 C CA . ASP A 1 200 ? 1.855 -5.682 -18.568 1.00 91.44 200 ASP A CA 1
ATOM 1526 C C . ASP A 1 200 ? 1.461 -4.256 -18.938 1.00 91.44 200 ASP A C 1
ATOM 1528 O O . ASP A 1 200 ? 2.091 -3.312 -18.483 1.00 91.44 200 ASP A O 1
ATOM 1532 N N . ASP A 1 201 ? 0.448 -4.086 -19.785 1.00 90.50 201 ASP A N 1
ATOM 1533 C CA . ASP A 1 201 ? 0.012 -2.768 -20.225 1.00 90.50 201 ASP A CA 1
ATOM 1534 C C . ASP A 1 201 ? -1.264 -2.351 -19.477 1.00 90.50 201 ASP A C 1
ATOM 1536 O O . ASP A 1 201 ? -2.353 -2.821 -19.823 1.00 90.50 201 ASP A O 1
ATOM 1540 N N . PRO A 1 202 ? -1.163 -1.460 -18.473 1.00 86.56 202 PRO A N 1
ATOM 1541 C CA . PRO A 1 202 ? -2.311 -1.018 -17.693 1.00 86.56 202 PRO A CA 1
ATOM 1542 C C . PRO A 1 202 ? -3.255 -0.147 -18.530 1.00 86.56 202 PRO A C 1
ATOM 1544 O O . PRO A 1 202 ? -4.423 0.002 -18.188 1.00 86.56 202 PRO A O 1
ATOM 1547 N N . ARG A 1 203 ? -2.786 0.408 -19.658 1.00 89.19 203 ARG A N 1
ATOM 1548 C CA . ARG A 1 203 ? -3.592 1.277 -20.527 1.00 89.19 203 ARG A CA 1
ATOM 1549 C C . ARG A 1 203 ? -4.694 0.509 -21.247 1.00 89.19 203 ARG A C 1
ATOM 1551 O O . ARG A 1 203 ? -5.671 1.123 -21.652 1.00 89.19 203 ARG A O 1
ATOM 1558 N N . ARG A 1 204 ? -4.567 -0.817 -21.377 1.00 89.75 204 ARG A N 1
ATOM 1559 C CA . ARG A 1 204 ? -5.591 -1.675 -21.997 1.00 89.75 204 ARG A CA 1
ATOM 1560 C C . ARG A 1 204 ? -6.908 -1.707 -21.228 1.00 89.75 204 ARG A C 1
ATOM 1562 O O . ARG A 1 204 ? -7.903 -2.123 -21.796 1.00 89.75 204 ARG A O 1
ATOM 1569 N N . ARG A 1 205 ? -6.892 -1.301 -19.957 1.00 88.31 205 ARG A N 1
ATOM 1570 C CA . ARG A 1 205 ? -8.072 -1.232 -19.089 1.00 88.31 205 ARG A CA 1
ATOM 1571 C C . ARG A 1 205 ? -8.476 0.199 -18.750 1.00 88.31 205 ARG A C 1
ATOM 1573 O O . ARG A 1 205 ? -9.162 0.433 -17.760 1.00 88.31 205 ARG A O 1
ATOM 1580 N N . ARG A 1 206 ? -7.996 1.175 -19.523 1.00 86.88 206 ARG A N 1
ATOM 1581 C CA . ARG A 1 206 ? -8.440 2.556 -19.362 1.00 86.88 206 ARG A CA 1
ATOM 1582 C C . ARG A 1 206 ? -9.956 2.602 -19.577 1.00 86.88 206 ARG A C 1
ATOM 1584 O O . ARG A 1 206 ? -10.444 2.009 -20.528 1.00 86.88 206 ARG A O 1
ATOM 1591 N N . ASP A 1 207 ? -10.649 3.288 -18.676 1.00 87.12 207 ASP A N 1
ATOM 1592 C CA . ASP A 1 207 ? -12.105 3.481 -18.687 1.00 87.12 207 ASP A CA 1
ATOM 1593 C C . ASP A 1 207 ? -12.941 2.201 -18.495 1.00 87.12 207 ASP A C 1
ATOM 1595 O O . ASP A 1 207 ? -14.166 2.242 -18.595 1.00 87.12 207 ASP A O 1
ATOM 1599 N N . GLU A 1 208 ? -12.307 1.075 -18.141 1.00 89.31 208 GLU A N 1
ATOM 1600 C CA . GLU A 1 208 ? -13.036 -0.113 -17.695 1.00 89.31 208 GLU A CA 1
ATOM 1601 C C . GLU A 1 208 ? -13.803 0.205 -16.400 1.00 89.31 208 GLU A C 1
ATOM 1603 O O . GLU A 1 208 ? -13.211 0.730 -15.449 1.00 89.31 208 GLU A O 1
ATOM 1608 N N . PRO A 1 209 ? -15.103 -0.128 -16.317 1.00 85.88 209 PRO A N 1
ATOM 1609 C CA . PRO A 1 209 ? -15.942 0.260 -15.185 1.00 85.88 209 PRO A CA 1
ATOM 1610 C C . PRO A 1 209 ? -15.570 -0.481 -13.896 1.00 85.88 209 PRO A C 1
ATOM 1612 O O . PRO A 1 209 ? -15.800 0.016 -12.794 1.00 85.88 209 PRO A O 1
ATOM 1615 N N . VAL A 1 210 ? -14.999 -1.680 -14.030 1.00 90.94 210 VAL A N 1
ATOM 1616 C CA . VAL A 1 210 ? -14.593 -2.527 -12.909 1.00 90.94 210 VAL A CA 1
ATOM 1617 C C . VAL A 1 210 ? -13.095 -2.376 -12.678 1.00 90.94 210 VAL A C 1
ATOM 1619 O O . VAL A 1 210 ? -12.291 -2.528 -13.603 1.00 90.94 210 VAL A O 1
ATOM 1622 N N . SER A 1 211 ? -12.708 -2.137 -11.422 1.00 93.62 211 SER A N 1
ATOM 1623 C CA . SER A 1 211 ? -11.300 -2.090 -11.022 1.00 93.62 211 SER A CA 1
ATOM 1624 C C . SER A 1 211 ? -10.586 -3.419 -11.305 1.00 93.62 211 SER A C 1
ATOM 1626 O O . SER A 1 211 ? -11.159 -4.511 -11.246 1.00 93.62 211 SER A O 1
ATOM 1628 N N . ASP A 1 212 ? -9.298 -3.346 -11.628 1.00 93.81 212 ASP A N 1
ATOM 1629 C CA . ASP A 1 212 ? -8.429 -4.516 -11.731 1.00 93.81 212 ASP A CA 1
ATOM 1630 C C . ASP A 1 212 ? -7.948 -5.047 -10.376 1.00 93.81 212 ASP A C 1
ATOM 1632 O O . ASP A 1 212 ? -7.217 -6.040 -10.335 1.00 93.81 212 ASP A O 1
ATOM 1636 N N . HIS A 1 213 ? -8.385 -4.412 -9.288 1.00 96.50 213 HIS A N 1
ATOM 1637 C CA . HIS A 1 213 ? -8.115 -4.813 -7.921 1.00 96.50 213 HIS A CA 1
ATOM 1638 C C . HIS A 1 213 ? -9.424 -5.039 -7.144 1.00 96.50 213 HIS A C 1
ATOM 1640 O O . HIS A 1 213 ? -10.320 -4.195 -7.148 1.00 96.50 213 HIS A O 1
ATOM 1646 N N . ARG A 1 214 ? -9.515 -6.161 -6.427 1.00 97.38 214 ARG A N 1
ATOM 1647 C CA . ARG A 1 214 ? -10.542 -6.424 -5.415 1.00 97.38 214 ARG A CA 1
ATOM 1648 C C . ARG A 1 214 ? -10.291 -5.512 -4.206 1.00 97.38 214 ARG A C 1
ATOM 1650 O O . ARG A 1 214 ? -9.158 -5.463 -3.722 1.00 97.38 214 ARG A O 1
ATOM 1657 N N . PRO A 1 215 ? -11.311 -4.823 -3.670 1.00 97.38 215 PRO A N 1
ATOM 1658 C CA . PRO A 1 215 ? -11.184 -4.086 -2.418 1.00 97.38 215 PRO A CA 1
ATOM 1659 C C . PRO A 1 215 ? -10.874 -5.024 -1.248 1.00 97.38 215 PRO A C 1
ATOM 1661 O O . PRO A 1 215 ? -11.485 -6.086 -1.140 1.00 97.38 215 PRO A O 1
ATOM 1664 N N . VAL A 1 216 ? -9.985 -4.608 -0.343 1.00 98.12 216 VAL A N 1
ATOM 1665 C CA . VAL A 1 216 ? -9.810 -5.250 0.970 1.00 98.12 216 VAL A CA 1
ATOM 1666 C C . VAL A 1 216 ? -10.758 -4.585 1.962 1.00 98.12 216 VAL A C 1
ATOM 1668 O O . VAL A 1 216 ? -10.796 -3.357 2.053 1.00 98.12 216 VAL A O 1
ATOM 1671 N N . VAL A 1 217 ? -11.512 -5.383 2.712 1.00 97.50 217 VAL A N 1
ATOM 1672 C CA . VAL A 1 217 ? -12.482 -4.911 3.707 1.00 97.50 217 VAL A CA 1
ATOM 1673 C C . VAL A 1 217 ? -12.171 -5.548 5.054 1.00 97.50 217 VAL A C 1
ATOM 1675 O O . VAL A 1 217 ? -11.807 -6.720 5.119 1.00 97.50 217 VAL A O 1
ATOM 1678 N N . ALA A 1 218 ? -12.316 -4.765 6.121 1.00 96.88 218 ALA A N 1
ATOM 1679 C CA . ALA A 1 218 ? -12.265 -5.244 7.493 1.00 96.88 218 ALA A CA 1
ATOM 1680 C C . ALA A 1 218 ? -13.427 -4.650 8.297 1.00 96.88 218 ALA A C 1
ATOM 1682 O O . ALA A 1 218 ? -13.755 -3.468 8.140 1.00 96.88 218 ALA A O 1
ATOM 1683 N N . THR A 1 219 ? -14.028 -5.460 9.160 1.00 95.69 219 THR A N 1
ATOM 1684 C CA . THR A 1 219 ? -15.012 -5.039 10.160 1.00 95.69 219 THR A CA 1
ATOM 1685 C C . THR A 1 219 ? -14.398 -5.144 11.551 1.00 95.69 219 THR A C 1
ATOM 1687 O O . THR A 1 219 ? -13.491 -5.939 11.803 1.00 95.69 219 THR A O 1
ATOM 1690 N N . PHE A 1 220 ? -14.869 -4.291 12.457 1.00 93.31 220 PHE A N 1
ATOM 1691 C CA . PHE A 1 220 ? -14.374 -4.221 13.826 1.00 93.31 220 PHE A CA 1
ATOM 1692 C C . PHE A 1 220 ? -15.555 -4.275 14.780 1.00 93.31 220 PHE A C 1
ATOM 1694 O O . PHE A 1 220 ? -16.565 -3.596 14.557 1.00 93.31 220 PHE A O 1
ATOM 1701 N N . ARG A 1 221 ? -15.415 -5.050 15.852 1.00 89.94 221 ARG A N 1
ATOM 1702 C CA . ARG A 1 221 ? -16.392 -5.087 16.935 1.00 89.94 221 ARG A CA 1
ATOM 1703 C C . ARG A 1 221 ? -16.426 -3.718 17.619 1.00 89.94 221 ARG A C 1
ATOM 1705 O O . ARG A 1 221 ? -15.374 -3.089 17.771 1.00 89.94 221 ARG A O 1
ATOM 1712 N N . PRO A 1 222 ? -17.607 -3.234 18.034 1.00 74.81 222 PRO A N 1
ATOM 1713 C CA . PRO A 1 222 ? -17.691 -2.040 18.859 1.00 74.81 222 PRO A CA 1
ATOM 1714 C C . PRO A 1 222 ? -16.867 -2.236 20.133 1.00 74.81 222 PRO A C 1
ATOM 1716 O O . PRO A 1 222 ? -16.922 -3.303 20.746 1.00 74.81 222 PRO A O 1
ATOM 1719 N N . SER A 1 223 ? -16.127 -1.208 20.541 1.00 66.94 223 SER A N 1
ATOM 1720 C CA . SER A 1 223 ? -15.582 -1.149 21.897 1.00 66.94 223 SER A CA 1
ATOM 1721 C C . SER A 1 223 ? -16.749 -1.244 22.887 1.00 66.94 223 SER A C 1
ATOM 1723 O O . SER A 1 223 ? -17.753 -0.552 22.693 1.00 66.94 223 SER A O 1
ATOM 1725 N N . ALA A 1 224 ? -16.634 -2.126 23.884 1.00 54.91 224 ALA A N 1
ATOM 1726 C CA . ALA A 1 224 ? -17.603 -2.239 24.975 1.00 54.91 224 ALA A CA 1
ATOM 1727 C C . ALA A 1 224 ? -17.682 -0.947 25.802 1.00 54.91 224 ALA A C 1
ATOM 1729 O O . ALA A 1 224 ? -16.638 -0.260 25.921 1.00 54.91 224 ALA A O 1
#